Protein AF-A0A8J5D4U5-F1 (afdb_monomer)

Organism: Chionoecetes opilio (NCBI:txid41210)

InterPro domains:
  IPR001194 cDENN domain [PF02141] (46-185)
  IPR001194 cDENN domain [SM00799] (21-189)
  IPR037516 Tripartite DENN domain [PS50211] (1-190)
  IPR039980 MAP kinase-activating death domain protein [PTHR13008] (1-190)
  IPR043153 DENN domain, C-terminal lobe [G3DSA:3.40.50.11500] (96-190)

Nearest PDB structures (foldseek):
  6ekk-assembly1_A  TM=7.382E-01  e=1.360E-06  Homo sapiens
  6ekk-assembly2_B  TM=7.446E-01  e=1.656E-06  Homo sapiens
  3tw8-assembly2_C  TM=7.123E-01  e=2.139E-05  Homo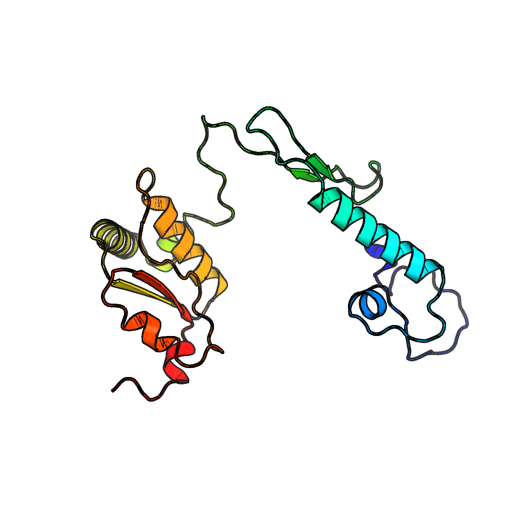 sapiens
  1vec-assembly1_A  TM=5.580E-01  e=6.755E+00  Homo sapiens
  4ct4-assembly2_D  TM=3.412E-01  e=5.548E+00  Homo sapiens

Mean predicted aligned error: 11.17 Å

Sequence (190 aa):
MIDACNDNASPRRVGASRQTNRDTVWSVMTGRPHEGVPSIVMHDVREIETWILRLLSAPVCVPGKTRVELELLSRELHAPITFALPDHTRFSFIDFPLHLPLELLGVDSCIKVLVLIILEQKIVLQSRDNNALSMSVLAFVTMIYPLEYMFPIIPLLPTCMSCSEQLLLAPTPYIIGVPASFLRYKNQFQ

Solvent-accessible surface area (backbone atoms only — not comparable to full-atom values): 11868 Å² total; per-residue (Å²): 102,76,54,74,76,34,92,81,65,63,80,85,70,87,84,76,78,94,71,94,73,76,87,41,55,63,41,50,76,72,71,54,76,61,96,80,69,54,70,68,46,57,48,54,44,51,51,53,51,51,49,52,52,51,61,73,66,50,78,83,52,42,56,73,75,41,66,48,76,44,70,87,56,60,76,90,82,39,82,61,51,74,48,64,39,76,41,93,92,50,82,79,88,68,100,54,60,69,61,48,42,41,72,76,56,32,66,71,52,39,52,50,51,53,51,39,57,77,66,56,40,76,43,78,47,72,31,86,49,60,64,64,33,26,36,28,48,53,29,58,58,56,67,49,59,94,53,78,82,90,56,58,71,36,38,63,53,66,77,88,49,81,70,54,67,56,67,76,65,48,91,63,44,31,41,37,18,38,44,60,64,51,68,76,78,48,94,74,85,123

Structure (mmCIF, N/CA/C/O backbone):
data_AF-A0A8J5D4U5-F1
#
_entry.id   AF-A0A8J5D4U5-F1
#
loop_
_atom_site.group_PDB
_atom_site.id
_atom_site.type_symbol
_atom_site.label_atom_id
_atom_site.label_alt_id
_atom_site.label_comp_id
_atom_site.label_asym_id
_atom_site.label_entity_id
_atom_site.label_seq_id
_atom_site.pdbx_PDB_ins_code
_atom_site.Cartn_x
_atom_site.Cartn_y
_atom_site.Cartn_z
_atom_site.occupancy
_atom_site.B_iso_or_equiv
_atom_site.auth_seq_id
_atom_site.auth_comp_id
_atom_site.auth_asym_id
_atom_site.auth_atom_id
_atom_site.pdbx_PDB_model_num
ATOM 1 N N . MET A 1 1 ? 14.317 -11.041 -25.405 1.00 41.16 1 MET A N 1
ATOM 2 C CA . MET A 1 1 ? 15.015 -10.123 -24.479 1.00 41.16 1 MET A CA 1
ATOM 3 C C . MET A 1 1 ? 15.179 -10.749 -23.093 1.00 41.16 1 MET A C 1
ATOM 5 O O . MET A 1 1 ? 16.310 -10.975 -22.702 1.00 41.16 1 MET A O 1
ATOM 9 N N . ILE A 1 2 ? 14.103 -11.162 -22.404 1.00 39.84 2 ILE A N 1
ATOM 10 C CA . ILE A 1 2 ? 14.201 -11.867 -21.100 1.00 39.84 2 ILE A CA 1
ATOM 11 C C . ILE A 1 2 ? 14.969 -13.199 -21.217 1.00 39.84 2 ILE A C 1
ATOM 13 O O . ILE A 1 2 ? 15.822 -13.488 -20.384 1.00 39.84 2 ILE A O 1
ATOM 17 N N . ASP A 1 3 ? 14.763 -13.951 -22.303 1.00 41.03 3 ASP A N 1
ATOM 18 C CA . ASP A 1 3 ? 15.522 -15.183 -22.561 1.00 41.03 3 ASP A CA 1
ATOM 19 C C . ASP A 1 3 ? 16.982 -14.948 -22.971 1.00 41.03 3 ASP A C 1
ATOM 21 O O . ASP A 1 3 ? 17.808 -15.825 -22.767 1.00 41.03 3 ASP A O 1
ATOM 25 N N . ALA A 1 4 ? 17.342 -13.769 -23.490 1.00 43.50 4 ALA A N 1
ATOM 26 C CA . ALA A 1 4 ? 18.736 -13.455 -23.831 1.00 43.50 4 ALA A CA 1
ATOM 27 C C . ALA A 1 4 ? 19.578 -13.154 -22.576 1.00 43.50 4 ALA A C 1
ATOM 29 O O . ALA A 1 4 ? 20.770 -13.448 -22.541 1.00 43.50 4 ALA A O 1
ATOM 30 N N . CYS A 1 5 ? 18.932 -12.646 -21.521 1.00 43.91 5 CYS A N 1
ATOM 31 C CA . CYS A 1 5 ? 19.514 -12.464 -20.190 1.00 43.91 5 CYS A CA 1
ATOM 32 C C . CYS A 1 5 ? 19.450 -13.739 -19.328 1.00 43.91 5 CYS A C 1
ATOM 34 O O . CYS A 1 5 ? 19.963 -13.752 -18.209 1.00 43.91 5 CYS A O 1
ATOM 36 N N . ASN A 1 6 ? 18.802 -14.796 -19.826 1.00 46.41 6 ASN A N 1
ATOM 37 C CA . ASN A 1 6 ? 18.742 -16.099 -19.188 1.00 46.41 6 ASN A CA 1
ATOM 38 C C . ASN A 1 6 ? 19.842 -16.979 -19.790 1.00 46.41 6 ASN A C 1
ATOM 40 O O . ASN A 1 6 ? 19.804 -17.358 -20.960 1.00 46.41 6 ASN A O 1
ATOM 44 N N . ASP A 1 7 ? 20.821 -17.340 -18.970 1.00 49.28 7 ASP A N 1
ATOM 45 C CA . ASP A 1 7 ? 22.011 -18.111 -19.343 1.00 49.28 7 ASP A CA 1
ATOM 46 C C . ASP A 1 7 ? 21.735 -19.440 -20.086 1.00 49.28 7 ASP A C 1
ATOM 48 O O . ASP A 1 7 ? 22.658 -20.022 -20.665 1.00 49.28 7 ASP A O 1
ATOM 52 N N . ASN A 1 8 ? 20.480 -19.900 -20.093 1.00 42.44 8 ASN A N 1
ATOM 53 C CA . ASN A 1 8 ? 20.010 -21.151 -20.680 1.00 42.44 8 ASN A CA 1
ATOM 54 C C . ASN A 1 8 ? 19.513 -21.061 -22.137 1.00 42.44 8 ASN A C 1
ATOM 56 O O . ASN A 1 8 ? 19.249 -22.111 -22.720 1.00 42.44 8 ASN A O 1
ATOM 60 N N . ALA A 1 9 ? 19.406 -19.876 -22.752 1.00 41.56 9 ALA A N 1
ATOM 61 C CA . ALA A 1 9 ? 18.900 -19.742 -24.129 1.00 41.56 9 ALA A CA 1
ATOM 62 C C . ALA A 1 9 ? 19.990 -19.667 -25.218 1.00 41.56 9 ALA A C 1
ATOM 64 O O . ALA A 1 9 ? 19.701 -19.340 -26.370 1.00 41.56 9 ALA A O 1
ATOM 65 N N . SER A 1 10 ? 21.252 -19.975 -24.898 1.00 39.41 10 SER A N 1
ATOM 66 C CA . SER A 1 10 ? 22.269 -20.135 -25.944 1.00 39.41 10 SER A CA 1
ATOM 67 C C . SER A 1 10 ? 22.084 -21.492 -26.647 1.00 39.41 10 SER A C 1
ATOM 69 O O . SER A 1 10 ? 21.999 -22.522 -25.970 1.00 39.41 10 SER A O 1
ATOM 71 N N . PRO A 1 11 ? 22.019 -21.557 -27.994 1.00 39.59 11 PRO A N 1
ATOM 72 C CA . PRO A 1 11 ? 22.045 -22.839 -28.682 1.00 39.59 11 PRO A CA 1
ATOM 73 C C . PRO A 1 11 ? 23.379 -23.499 -28.337 1.00 39.59 11 PRO A C 1
ATOM 75 O O . PRO A 1 11 ? 24.433 -22.927 -28.616 1.00 39.59 11 PRO A O 1
ATOM 78 N N . ARG A 1 12 ? 23.327 -24.670 -27.684 1.00 41.28 12 ARG A N 1
ATOM 79 C CA . ARG A 1 12 ? 24.489 -25.484 -27.299 1.00 41.28 12 ARG A CA 1
ATOM 80 C C . ARG A 1 12 ? 25.456 -25.613 -28.481 1.00 41.28 12 ARG A C 1
ATOM 82 O O . ARG A 1 12 ? 25.321 -26.516 -29.304 1.00 41.28 12 ARG A O 1
ATOM 89 N N . ARG A 1 13 ? 26.455 -24.732 -28.557 1.00 42.16 13 ARG A N 1
ATOM 90 C CA . ARG A 1 13 ? 27.635 -24.946 -29.389 1.00 42.16 13 ARG A CA 1
ATOM 91 C C . ARG A 1 13 ? 28.529 -25.899 -28.617 1.00 42.16 13 ARG A C 1
ATOM 93 O O . ARG A 1 13 ? 29.046 -25.579 -27.551 1.00 42.16 13 ARG A O 1
ATOM 100 N N . VAL A 1 14 ? 28.612 -27.113 -29.139 1.00 39.91 14 VAL A N 1
ATOM 101 C CA . VAL A 1 14 ? 29.506 -28.161 -28.663 1.00 39.91 14 VAL A CA 1
ATOM 102 C C . VAL A 1 14 ? 30.937 -27.625 -28.750 1.00 39.91 14 VAL A C 1
ATOM 104 O O . VAL A 1 14 ? 31.405 -27.304 -29.837 1.00 39.91 14 VAL A O 1
ATOM 107 N N . GLY A 1 15 ? 31.605 -27.518 -27.600 1.00 43.97 15 GLY A N 1
ATOM 108 C CA . GLY A 1 15 ? 33.031 -27.203 -27.507 1.00 43.97 15 GLY A CA 1
ATOM 109 C C . GLY A 1 15 ? 33.352 -25.766 -27.098 1.00 43.97 15 GLY A C 1
ATOM 110 O O . GLY A 1 15 ? 33.797 -24.980 -27.924 1.00 43.97 15 GLY A O 1
ATOM 111 N N . ALA A 1 16 ? 33.214 -25.434 -25.813 1.00 34.97 16 ALA A N 1
ATOM 112 C CA . ALA A 1 16 ? 34.021 -24.384 -25.192 1.00 34.97 16 ALA A CA 1
ATOM 113 C C . ALA A 1 16 ? 34.082 -24.567 -23.668 1.00 34.97 16 ALA A C 1
ATOM 115 O O . ALA A 1 16 ? 33.095 -24.896 -23.014 1.00 34.97 16 ALA A O 1
ATOM 116 N N . SER A 1 17 ? 35.293 -24.386 -23.154 1.00 37.50 17 SER A N 1
ATOM 117 C CA . SER A 1 17 ? 35.730 -24.443 -21.761 1.00 37.50 17 SER A CA 1
ATOM 118 C C . SER A 1 17 ? 34.810 -23.706 -20.772 1.00 37.50 17 SER A C 1
ATOM 120 O O . SER A 1 17 ? 34.240 -22.664 -21.085 1.00 37.50 17 SER A O 1
ATOM 122 N N . ARG A 1 18 ? 34.716 -24.230 -19.542 1.00 46.03 18 ARG A N 1
ATOM 123 C CA . ARG A 1 18 ? 34.100 -23.572 -18.377 1.00 46.03 18 ARG A CA 1
ATOM 124 C C . ARG A 1 18 ? 34.849 -22.265 -18.058 1.00 46.03 18 ARG A C 1
ATOM 126 O O . ARG A 1 18 ? 35.802 -22.284 -17.286 1.00 46.03 18 ARG A O 1
ATOM 133 N N . GLN A 1 19 ? 34.422 -21.137 -18.626 1.00 45.19 19 GLN A N 1
ATOM 134 C CA . GLN A 1 19 ? 34.917 -19.808 -18.251 1.00 45.19 19 GLN A CA 1
ATOM 135 C C . GLN A 1 19 ? 34.079 -19.257 -17.084 1.00 45.19 19 GLN A C 1
ATOM 137 O O . GLN A 1 19 ? 32.893 -18.969 -17.222 1.00 45.19 19 GLN A O 1
ATOM 142 N N . THR A 1 20 ? 34.699 -19.136 -15.913 1.00 47.19 20 THR A N 1
ATOM 143 C CA . THR A 1 20 ? 34.108 -18.734 -14.624 1.00 47.19 20 THR A CA 1
ATOM 144 C C . THR A 1 20 ? 34.048 -17.216 -14.406 1.00 47.19 20 THR A C 1
ATOM 146 O O . THR A 1 20 ? 34.246 -16.750 -13.289 1.00 47.19 20 THR A O 1
ATOM 149 N N . ASN A 1 21 ? 33.784 -16.424 -15.446 1.00 53.81 21 ASN A N 1
ATOM 150 C CA . ASN A 1 21 ? 33.563 -14.982 -15.296 1.00 53.81 21 ASN A CA 1
ATOM 151 C C . ASN A 1 21 ? 32.620 -14.506 -16.408 1.00 53.81 21 ASN A C 1
ATOM 153 O O . ASN A 1 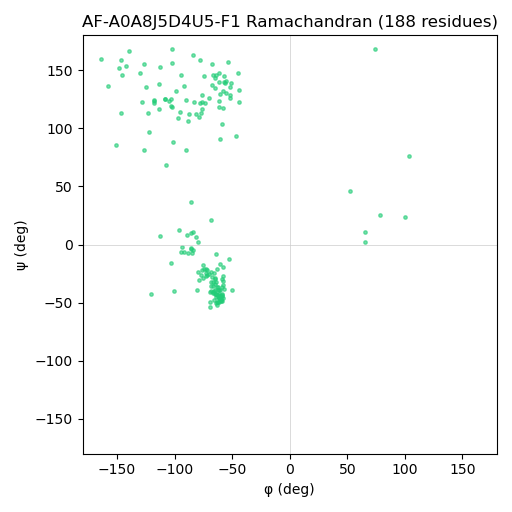21 ? 33.063 -14.174 -17.504 1.00 53.81 21 ASN A O 1
ATOM 157 N N . ARG A 1 22 ? 31.304 -14.613 -16.188 1.00 59.66 22 ARG A N 1
ATOM 158 C CA . ARG A 1 22 ? 30.313 -14.160 -17.171 1.00 59.66 22 ARG A CA 1
ATOM 159 C C . ARG A 1 22 ? 30.019 -12.692 -16.907 1.00 59.66 22 ARG A C 1
ATOM 161 O O . ARG A 1 22 ? 29.318 -12.372 -15.950 1.00 59.66 22 ARG A O 1
ATOM 168 N N . ASP A 1 23 ? 30.535 -11.828 -17.770 1.00 66.31 23 ASP A N 1
ATOM 169 C CA . ASP A 1 23 ? 30.038 -10.463 -17.910 1.00 66.31 23 ASP A CA 1
ATOM 170 C C . ASP A 1 23 ? 28.553 -10.546 -18.281 1.00 66.31 23 ASP A C 1
ATOM 172 O O . ASP A 1 23 ? 28.190 -10.915 -19.398 1.00 66.31 23 ASP A O 1
ATOM 176 N N . THR A 1 24 ? 27.683 -10.288 -17.308 1.00 79.69 24 THR A N 1
ATOM 177 C CA . THR A 1 24 ? 26.230 -10.304 -17.493 1.00 79.69 24 THR A CA 1
ATOM 178 C C . THR A 1 24 ? 25.726 -8.874 -17.595 1.00 79.69 24 THR A C 1
ATOM 180 O O . THR A 1 24 ? 26.329 -7.943 -17.061 1.00 79.69 24 THR A O 1
ATOM 183 N N . VAL A 1 25 ? 24.568 -8.686 -18.224 1.00 82.94 25 VAL A N 1
ATOM 184 C CA . VAL A 1 25 ? 23.865 -7.391 -18.230 1.00 82.94 25 VAL A CA 1
ATOM 185 C C . VAL A 1 25 ? 23.731 -6.842 -16.800 1.00 82.94 25 VAL A C 1
ATOM 187 O O . VAL A 1 25 ? 23.989 -5.665 -16.547 1.00 82.94 25 VAL A O 1
ATOM 190 N N . TRP A 1 26 ? 23.454 -7.718 -15.827 1.00 82.44 26 TRP A N 1
ATOM 191 C CA . TRP A 1 26 ? 23.345 -7.344 -14.418 1.00 82.44 26 TRP A CA 1
ATOM 192 C C . TRP A 1 26 ? 24.656 -6.919 -13.764 1.00 82.44 26 TRP A C 1
ATOM 194 O O . TRP A 1 26 ? 24.627 -6.006 -12.938 1.00 82.44 26 TRP A O 1
ATOM 204 N N . SER A 1 27 ? 25.803 -7.514 -14.107 1.00 82.69 27 SER A N 1
ATOM 205 C CA . SER A 1 27 ? 27.087 -7.072 -13.541 1.00 82.69 27 SER A CA 1
ATOM 206 C C . SER A 1 27 ? 27.450 -5.663 -14.008 1.00 82.69 27 SER A C 1
ATOM 208 O O . SER A 1 27 ? 27.945 -4.863 -13.215 1.00 82.69 27 SER A O 1
ATOM 210 N N . VAL A 1 28 ? 27.121 -5.327 -15.259 1.00 84.75 28 VAL A N 1
ATOM 211 C CA . VAL A 1 28 ? 27.334 -3.981 -15.807 1.00 84.75 28 VAL A CA 1
ATOM 212 C C . VAL A 1 28 ? 26.387 -2.971 -15.149 1.00 84.75 28 VAL A C 1
ATOM 214 O O . VAL A 1 28 ? 26.851 -1.959 -14.628 1.00 84.75 28 VAL A O 1
ATOM 217 N N . MET A 1 29 ? 25.084 -3.269 -15.072 1.00 81.75 29 MET A N 1
ATOM 218 C CA . MET A 1 29 ? 24.091 -2.369 -14.460 1.00 81.75 29 MET A CA 1
ATOM 219 C C . MET A 1 29 ? 24.299 -2.142 -12.954 1.00 81.75 29 MET A C 1
ATOM 221 O O . MET A 1 29 ? 23.951 -1.085 -12.438 1.00 81.75 29 MET A O 1
ATOM 225 N N . THR A 1 30 ? 24.873 -3.110 -12.232 1.00 84.12 30 THR A N 1
ATOM 226 C CA . THR A 1 30 ? 25.158 -2.989 -10.786 1.00 84.12 30 THR A CA 1
ATOM 227 C C . THR A 1 30 ? 26.503 -2.320 -10.478 1.00 84.12 30 THR A C 1
ATOM 229 O O . THR A 1 30 ? 26.932 -2.302 -9.324 1.00 84.12 30 THR A O 1
ATOM 232 N N . GLY A 1 31 ? 27.173 -1.746 -11.484 1.00 76.81 31 GLY A N 1
ATOM 233 C CA . GLY A 1 31 ? 28.397 -0.968 -11.292 1.00 76.81 31 GLY A CA 1
ATOM 234 C C . GLY A 1 31 ? 29.653 -1.815 -11.082 1.00 76.81 31 GLY A C 1
ATOM 235 O O . GLY A 1 31 ? 30.616 -1.336 -10.487 1.00 76.81 31 GLY A O 1
ATOM 236 N N . ARG A 1 32 ? 29.677 -3.057 -11.584 1.00 67.62 32 ARG A N 1
ATOM 237 C CA . ARG A 1 32 ? 30.888 -3.890 -11.667 1.00 67.62 32 ARG A CA 1
ATOM 238 C C . ARG A 1 32 ? 31.361 -3.997 -13.124 1.00 67.62 32 ARG A C 1
ATOM 240 O O . ARG A 1 32 ? 31.243 -5.070 -13.717 1.00 67.62 32 ARG A O 1
ATOM 247 N N . PRO A 1 33 ? 31.858 -2.908 -13.738 1.00 62.41 33 PRO A N 1
ATOM 248 C CA . PRO A 1 33 ? 32.408 -2.989 -15.081 1.00 62.41 33 PRO A CA 1
ATOM 249 C C . PRO A 1 33 ? 33.728 -3.770 -15.040 1.00 62.41 33 PRO A C 1
ATOM 251 O O . PRO A 1 33 ? 34.633 -3.430 -14.280 1.00 62.41 33 PRO A O 1
ATOM 254 N N . HIS A 1 34 ? 33.838 -4.818 -15.854 1.00 65.94 34 HIS A N 1
ATOM 255 C CA . HIS A 1 34 ? 35.109 -5.485 -16.127 1.00 65.94 34 HIS A CA 1
ATOM 256 C C . HIS A 1 34 ? 35.718 -4.896 -17.408 1.00 65.94 34 HIS A C 1
ATOM 258 O O . HIS A 1 34 ? 34.990 -4.523 -18.330 1.00 65.94 34 HIS A O 1
ATOM 264 N N . GLU A 1 35 ? 37.046 -4.800 -17.500 1.00 67.50 35 GLU A N 1
ATOM 265 C CA . GLU A 1 35 ? 37.692 -4.458 -18.771 1.00 67.50 35 GLU A CA 1
ATOM 266 C C . GLU A 1 35 ? 37.367 -5.543 -19.810 1.00 67.50 35 GLU A C 1
ATOM 268 O O . GLU A 1 35 ? 37.618 -6.726 -19.570 1.00 67.50 35 GLU A O 1
ATOM 273 N N . GLY A 1 36 ? 36.785 -5.144 -20.947 1.00 73.06 36 GLY A N 1
ATOM 274 C CA . GLY A 1 36 ? 36.463 -6.051 -22.054 1.00 73.06 36 GLY A CA 1
ATOM 275 C C . GLY A 1 36 ? 35.005 -6.518 -22.169 1.00 73.06 36 GLY A C 1
ATOM 276 O O . GLY A 1 36 ? 34.781 -7.556 -22.787 1.00 73.06 36 GLY A O 1
ATOM 277 N N . VAL A 1 37 ? 34.021 -5.775 -21.635 1.00 79.19 37 VAL A N 1
ATOM 278 C CA . VAL A 1 37 ? 32.591 -6.130 -21.773 1.00 79.19 37 VAL A CA 1
ATOM 279 C C . VAL A 1 37 ? 32.221 -6.379 -23.249 1.00 79.19 37 VAL A C 1
ATOM 281 O O . VAL A 1 37 ? 32.431 -5.496 -24.089 1.00 79.19 37 VAL A O 1
ATOM 284 N N . PRO A 1 38 ? 31.633 -7.543 -23.587 1.00 84.88 38 PRO A N 1
ATOM 285 C CA . PRO A 1 38 ? 31.196 -7.845 -24.946 1.00 84.88 38 PRO A CA 1
ATOM 286 C C . PRO A 1 38 ? 30.228 -6.789 -25.500 1.00 84.88 38 PRO A C 1
ATOM 288 O O . PRO A 1 38 ? 29.322 -6.330 -24.803 1.00 84.88 38 PRO A O 1
ATOM 291 N N . SER A 1 39 ? 30.358 -6.449 -26.787 1.00 84.69 39 SER A N 1
ATOM 292 C CA . SER A 1 39 ? 29.515 -5.433 -27.445 1.00 84.69 39 SER A CA 1
ATOM 293 C C . SER A 1 39 ? 28.015 -5.740 -27.375 1.00 84.69 39 SER A C 1
ATOM 295 O O . SER A 1 39 ? 27.212 -4.817 -27.279 1.00 84.69 39 SER A O 1
ATOM 297 N N . ILE A 1 40 ? 27.647 -7.025 -27.371 1.00 86.31 40 ILE A N 1
ATOM 298 C CA . ILE A 1 40 ? 26.266 -7.492 -27.206 1.00 86.31 40 ILE A CA 1
ATOM 299 C C . ILE A 1 40 ? 25.696 -7.141 -25.825 1.00 86.31 40 ILE A C 1
ATOM 301 O O . ILE A 1 40 ? 24.592 -6.622 -25.735 1.00 86.31 40 ILE A O 1
ATOM 305 N N . VAL A 1 41 ? 26.477 -7.315 -24.755 1.00 86.44 41 VAL A N 1
ATOM 306 C CA . VAL A 1 41 ? 26.044 -6.980 -23.389 1.00 86.44 41 VAL A CA 1
ATOM 307 C C . VAL A 1 41 ? 25.867 -5.468 -23.253 1.00 86.44 41 VAL A C 1
ATOM 309 O O . VAL A 1 41 ? 24.886 -5.008 -22.681 1.00 86.44 41 VAL A O 1
ATOM 312 N N . MET A 1 42 ? 26.773 -4.677 -23.839 1.00 85.69 42 MET A N 1
ATOM 313 C CA . MET A 1 42 ? 26.649 -3.214 -23.858 1.00 85.69 42 MET A CA 1
ATOM 314 C C . MET A 1 42 ? 25.443 -2.721 -24.665 1.00 85.69 42 MET A C 1
ATOM 316 O O . MET A 1 42 ? 24.860 -1.694 -24.320 1.00 85.69 42 MET A O 1
ATOM 320 N N . HIS A 1 43 ? 25.079 -3.421 -25.740 1.00 88.06 43 HIS A N 1
ATOM 321 C CA . HIS A 1 43 ? 23.876 -3.124 -26.511 1.00 88.06 43 HIS A CA 1
ATOM 322 C C . HIS A 1 43 ? 22.618 -3.341 -25.662 1.00 88.06 43 HIS A C 1
ATOM 324 O O . HIS A 1 43 ? 21.816 -2.420 -25.529 1.00 88.06 43 HIS A O 1
ATOM 330 N N . ASP A 1 44 ? 22.502 -4.501 -25.015 1.00 87.25 44 ASP A N 1
ATOM 331 C CA . ASP A 1 44 ? 21.344 -4.844 -24.183 1.00 87.25 44 ASP A CA 1
ATOM 332 C C . ASP A 1 44 ? 21.194 -3.892 -22.984 1.00 87.25 44 ASP A C 1
ATOM 334 O O . ASP A 1 44 ? 20.089 -3.454 -22.666 1.00 87.25 44 ASP A O 1
ATOM 338 N N . VAL A 1 45 ? 22.307 -3.492 -22.353 1.00 89.00 45 VAL A N 1
ATOM 339 C CA . VAL A 1 45 ? 22.300 -2.471 -21.289 1.00 89.00 45 VAL A CA 1
ATOM 340 C C . VAL A 1 45 ? 21.749 -1.140 -21.808 1.00 89.00 45 VAL A C 1
ATOM 342 O O . VAL A 1 45 ? 20.862 -0.566 -21.178 1.00 89.00 45 VAL A O 1
ATOM 345 N N . ARG A 1 46 ? 22.208 -0.662 -22.974 1.00 89.25 46 ARG A N 1
ATOM 346 C CA . ARG A 1 46 ? 21.698 0.587 -23.571 1.00 89.25 46 ARG A CA 1
ATOM 347 C C . ARG A 1 46 ? 20.225 0.499 -23.936 1.00 89.25 46 ARG A C 1
ATOM 349 O O . ARG A 1 46 ? 19.514 1.496 -23.803 1.00 89.25 46 ARG A O 1
ATOM 356 N N . GLU A 1 47 ? 19.758 -0.655 -24.407 1.00 88.06 47 GLU A N 1
ATOM 357 C CA . GLU A 1 47 ? 18.335 -0.860 -24.665 1.00 88.06 47 GLU A CA 1
ATOM 358 C C . GLU A 1 47 ? 17.528 -0.724 -23.373 1.00 88.06 47 GLU A C 1
ATOM 360 O O . GLU A 1 47 ? 16.575 0.054 -23.344 1.00 88.06 47 GLU A O 1
ATOM 365 N N . ILE A 1 48 ? 17.933 -1.399 -22.292 1.00 89.12 48 ILE A N 1
ATOM 366 C CA . ILE A 1 48 ? 17.260 -1.318 -20.986 1.00 89.12 48 ILE A CA 1
ATOM 367 C C . ILE A 1 48 ? 17.270 0.117 -20.445 1.00 89.12 48 ILE A C 1
ATOM 369 O O . ILE A 1 48 ? 16.232 0.614 -20.011 1.00 89.12 48 ILE A O 1
ATOM 373 N N . GLU A 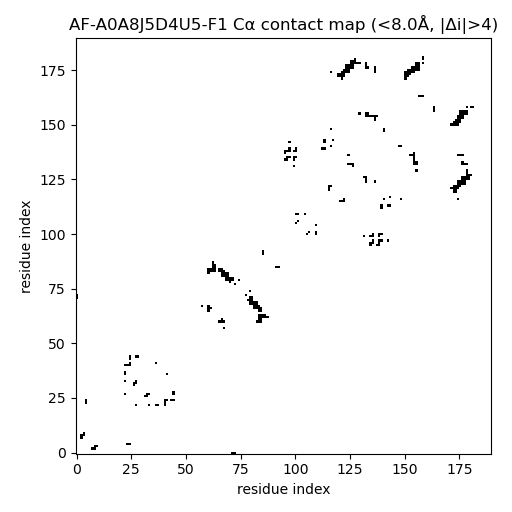1 49 ? 18.406 0.812 -20.503 1.00 89.50 49 GLU A N 1
ATOM 374 C CA . GLU A 1 49 ? 18.503 2.217 -20.091 1.00 89.50 49 GLU A CA 1
ATOM 375 C C . GLU A 1 49 ? 17.565 3.106 -20.909 1.00 89.50 49 GLU A C 1
ATOM 377 O O . GLU A 1 49 ? 16.823 3.913 -20.350 1.00 89.50 49 GLU A O 1
ATOM 382 N N . THR A 1 50 ? 17.540 2.924 -22.230 1.00 90.31 50 THR A N 1
ATOM 383 C CA . THR A 1 50 ? 16.640 3.666 -23.120 1.00 90.31 50 THR A CA 1
ATOM 384 C C . THR A 1 50 ? 15.177 3.382 -22.782 1.00 90.31 50 THR A C 1
ATOM 386 O O . THR A 1 50 ? 14.361 4.304 -22.783 1.00 90.31 50 THR A O 1
ATOM 389 N N . TRP A 1 51 ? 14.833 2.135 -22.455 1.00 88.50 51 TRP A N 1
ATOM 390 C CA . TRP A 1 51 ? 13.497 1.744 -22.002 1.00 88.50 51 TRP A CA 1
ATOM 391 C C . TRP A 1 51 ? 13.103 2.433 -20.700 1.00 88.50 51 TRP A C 1
ATOM 393 O O . TRP A 1 51 ? 12.026 3.026 -20.631 1.00 88.50 51 TRP A O 1
ATOM 403 N N . ILE A 1 52 ? 13.978 2.401 -19.693 1.00 90.31 52 ILE A N 1
ATOM 404 C CA . ILE A 1 52 ? 13.756 3.065 -18.406 1.00 90.31 52 ILE A CA 1
ATOM 405 C C . ILE A 1 52 ? 13.572 4.568 -18.625 1.00 90.31 52 ILE A C 1
ATOM 407 O O . ILE A 1 52 ? 12.592 5.139 -18.157 1.00 90.31 52 ILE A O 1
ATOM 411 N N . LEU A 1 53 ? 14.458 5.208 -19.392 1.00 91.12 53 LEU A N 1
ATOM 412 C CA . LEU A 1 53 ? 14.377 6.640 -19.684 1.00 91.12 53 LEU A CA 1
ATOM 413 C C . LEU A 1 53 ? 13.088 7.009 -20.420 1.00 91.12 53 LEU A C 1
ATOM 415 O O . LEU A 1 53 ? 12.455 8.002 -20.068 1.00 91.12 53 LEU A O 1
ATOM 419 N N . ARG A 1 54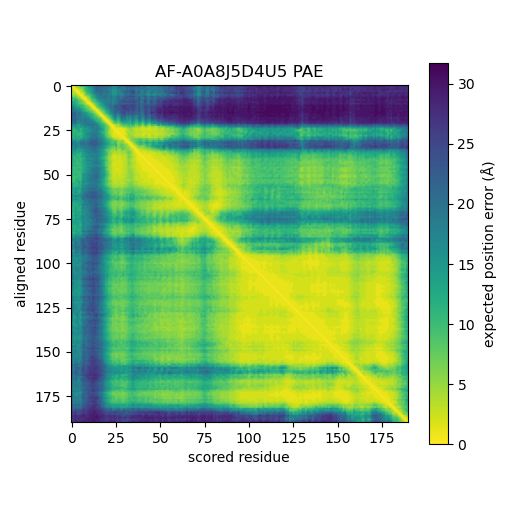 ? 12.666 6.217 -21.412 1.00 90.56 54 ARG A N 1
ATOM 420 C CA . ARG A 1 54 ? 11.399 6.435 -22.128 1.00 90.56 54 ARG A CA 1
ATOM 421 C C . ARG A 1 54 ? 10.194 6.285 -21.213 1.00 90.56 54 ARG A C 1
ATOM 423 O O . ARG A 1 54 ? 9.294 7.112 -21.292 1.00 90.56 54 ARG A O 1
ATOM 430 N N . LEU A 1 55 ? 10.188 5.276 -20.344 1.00 89.50 55 LEU A N 1
ATOM 431 C CA . LEU A 1 55 ? 9.111 5.073 -19.379 1.00 89.50 55 LEU A CA 1
ATOM 432 C C . LEU A 1 55 ? 9.040 6.228 -18.373 1.00 89.50 55 LEU A C 1
ATOM 434 O O . LEU A 1 55 ? 7.961 6.756 -18.132 1.00 89.50 55 LEU A O 1
ATOM 438 N N . LEU A 1 56 ? 10.184 6.665 -17.840 1.00 91.25 56 LEU A N 1
ATOM 439 C CA . LEU A 1 56 ? 10.264 7.800 -16.914 1.00 91.25 56 LEU A CA 1
ATOM 440 C C . LEU A 1 56 ? 9.919 9.140 -17.580 1.00 91.25 56 LEU A C 1
ATOM 442 O O . LEU A 1 56 ? 9.448 10.052 -16.908 1.00 91.25 56 LEU A O 1
ATOM 446 N N . SER A 1 57 ? 10.148 9.262 -18.889 1.00 93.12 57 SER A N 1
ATOM 447 C CA . SER A 1 57 ? 9.814 10.459 -19.673 1.00 93.12 57 SER A CA 1
ATOM 448 C C . SER A 1 57 ? 8.392 10.431 -20.239 1.00 93.12 57 SER A C 1
ATOM 450 O O . SER A 1 57 ? 7.955 11.419 -20.833 1.00 93.12 57 SER A O 1
ATOM 452 N N . ALA A 1 58 ? 7.671 9.313 -20.114 1.00 90.94 58 ALA A N 1
ATOM 453 C CA . ALA A 1 58 ? 6.309 9.208 -20.612 1.00 90.94 58 ALA A CA 1
ATOM 454 C C . ALA A 1 58 ? 5.382 10.128 -19.795 1.00 90.94 58 ALA A C 1
ATOM 456 O O . ALA A 1 58 ? 5.483 10.174 -18.566 1.00 90.94 58 ALA A O 1
ATOM 457 N N . PRO A 1 59 ? 4.464 10.867 -20.442 1.00 89.56 59 P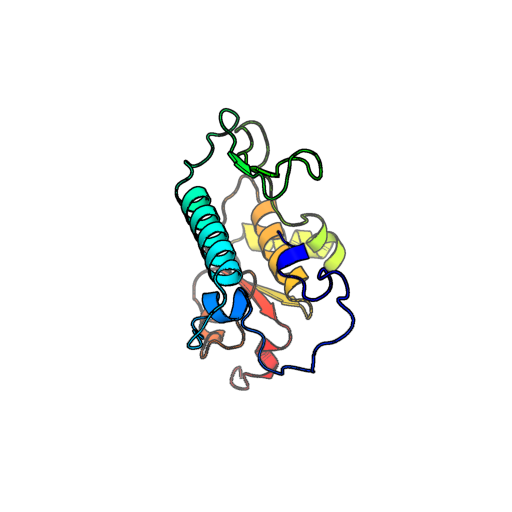RO A N 1
ATOM 458 C CA . PRO A 1 59 ? 3.521 11.706 -19.718 1.00 89.56 59 PRO A CA 1
ATOM 459 C C . PRO A 1 59 ? 2.598 10.844 -18.846 1.00 89.56 59 PRO A C 1
ATOM 461 O O . PRO A 1 59 ? 2.197 9.746 -19.239 1.00 89.56 59 PRO A O 1
ATOM 464 N N . VAL A 1 60 ? 2.213 11.368 -17.679 1.00 88.44 60 VAL A N 1
ATOM 465 C CA . VAL A 1 60 ? 1.215 10.723 -16.815 1.00 88.44 60 VAL A CA 1
ATOM 466 C C . VAL A 1 60 ? -0.091 10.554 -17.597 1.00 88.44 60 VAL A C 1
ATOM 468 O O . VAL A 1 60 ? -0.560 11.485 -18.257 1.00 88.44 60 VAL A O 1
ATOM 471 N N . CYS A 1 61 ? -0.673 9.354 -17.542 1.00 89.12 61 CYS A N 1
ATOM 472 C CA . CYS A 1 61 ? -1.929 9.066 -18.229 1.00 89.12 61 CYS A CA 1
ATOM 473 C C . CYS A 1 61 ? -3.051 9.959 -17.687 1.00 89.12 61 CYS A C 1
ATOM 475 O O . CYS A 1 61 ? -3.158 10.177 -16.486 1.00 89.12 61 CYS A O 1
ATOM 477 N N . VAL A 1 62 ? -3.915 10.455 -18.564 1.00 89.44 62 VAL A N 1
ATOM 478 C CA . VAL A 1 62 ? -5.101 11.221 -18.192 1.00 89.44 62 VAL A CA 1
ATOM 479 C C . VAL A 1 62 ? -6.251 10.228 -18.003 1.00 89.44 62 VAL A C 1
ATOM 481 O O . VAL A 1 62 ? -6.540 9.491 -18.956 1.00 89.44 62 VAL A O 1
ATOM 484 N N . PRO A 1 63 ? -6.916 10.203 -16.828 1.00 87.56 63 PRO A N 1
ATOM 485 C CA . PRO A 1 63 ? -8.041 9.314 -16.535 1.00 87.56 63 PRO A CA 1
ATOM 486 C C . PRO A 1 63 ? -9.043 9.225 -17.686 1.00 87.56 63 PRO A C 1
ATOM 488 O O . PRO A 1 63 ? -9.533 10.246 -18.173 1.00 87.56 63 PRO A O 1
ATOM 491 N N . GLY A 1 64 ? -9.289 8.006 -18.173 1.00 83.31 64 GLY A N 1
ATOM 492 C CA . GLY A 1 64 ? -10.241 7.734 -19.255 1.00 83.31 64 GLY A CA 1
ATOM 493 C C . GLY A 1 64 ? -9.903 8.309 -20.642 1.00 83.31 64 GLY A C 1
ATOM 494 O O . GLY A 1 64 ? -10.696 8.126 -21.563 1.00 83.31 64 GLY A O 1
ATOM 495 N N . LYS A 1 65 ? -8.761 8.991 -20.827 1.00 87.19 65 LYS A N 1
ATOM 496 C CA . LYS A 1 65 ? -8.420 9.677 -22.092 1.00 87.19 65 LYS A CA 1
ATOM 497 C C . LYS A 1 65 ? -7.137 9.184 -22.743 1.00 87.19 65 LYS A C 1
ATOM 499 O O . LYS A 1 65 ? -7.103 9.047 -23.962 1.00 87.19 65 LYS A O 1
ATOM 504 N N . THR A 1 66 ? -6.081 8.950 -21.967 1.00 91.19 66 THR A N 1
ATOM 505 C CA . THR A 1 66 ? -4.793 8.495 -22.510 1.00 91.19 66 THR A CA 1
ATOM 506 C C . THR A 1 66 ? -4.310 7.231 -21.810 1.00 91.19 66 THR A C 1
ATOM 508 O O . THR A 1 66 ? -4.699 6.933 -20.680 1.00 91.19 66 THR A O 1
ATOM 511 N N . ARG A 1 67 ? -3.479 6.465 -22.519 1.00 90.56 67 ARG A N 1
ATOM 512 C CA . ARG A 1 67 ? -2.840 5.240 -22.038 1.00 90.56 67 ARG A CA 1
ATOM 513 C C . ARG A 1 67 ? -1.418 5.153 -22.580 1.00 90.56 67 ARG A C 1
ATOM 515 O O . ARG A 1 67 ? -1.141 5.697 -23.648 1.00 90.56 67 ARG A O 1
ATOM 522 N N . VAL A 1 68 ? -0.551 4.449 -21.868 1.00 91.44 68 VAL A N 1
ATOM 523 C CA . VAL A 1 68 ? 0.802 4.100 -22.307 1.00 91.44 68 VAL A CA 1
ATOM 524 C C . VAL A 1 68 ? 0.830 2.606 -22.608 1.00 91.44 68 VAL A C 1
ATOM 526 O O . VAL A 1 68 ? 0.465 1.795 -21.762 1.00 91.44 68 VAL A O 1
ATOM 529 N N . GLU A 1 69 ? 1.250 2.238 -23.815 1.00 90.06 69 GLU A N 1
ATOM 530 C CA . GLU A 1 69 ? 1.448 0.845 -24.223 1.00 90.06 69 GLU A CA 1
ATOM 531 C C . GLU A 1 69 ? 2.949 0.533 -24.215 1.00 90.06 69 GLU A C 1
ATOM 533 O O . GLU A 1 69 ? 3.730 1.172 -24.919 1.00 90.06 69 GLU A O 1
ATOM 538 N N . LEU A 1 70 ? 3.357 -0.431 -23.390 1.00 87.31 70 LEU A N 1
ATOM 539 C CA . LEU A 1 70 ? 4.730 -0.916 -23.292 1.00 87.31 70 LEU A CA 1
ATOM 540 C C . LEU A 1 70 ? 4.871 -2.253 -24.025 1.00 87.31 70 LEU A C 1
ATOM 542 O O . LEU A 1 70 ? 4.266 -3.261 -23.654 1.00 87.31 70 LEU A O 1
ATOM 546 N N . GLU A 1 71 ? 5.720 -2.266 -25.047 1.00 84.50 71 GLU A N 1
ATOM 547 C CA . GLU A 1 71 ? 6.041 -3.442 -25.862 1.00 84.50 71 GLU A CA 1
ATOM 548 C C . GLU A 1 71 ? 7.390 -4.048 -25.456 1.00 84.50 71 GLU A C 1
ATOM 550 O O . GLU A 1 71 ? 8.424 -3.707 -26.018 1.00 84.50 71 GLU A O 1
ATOM 555 N N . LEU A 1 72 ? 7.403 -4.961 -24.480 1.00 76.12 72 LEU A N 1
ATOM 556 C CA . LEU A 1 72 ? 8.656 -5.587 -24.020 1.00 76.12 72 LEU A CA 1
ATOM 557 C C . LEU A 1 72 ? 9.242 -6.609 -25.014 1.00 76.12 72 LEU A C 1
ATOM 559 O O . LEU A 1 72 ? 10.442 -6.884 -24.994 1.00 76.12 72 LEU A O 1
ATOM 563 N N . LEU A 1 73 ? 8.397 -7.230 -25.835 1.00 75.88 73 LEU A N 1
ATOM 564 C CA . LEU A 1 73 ? 8.749 -8.274 -26.801 1.00 75.88 73 LEU A CA 1
ATOM 565 C C . LEU A 1 73 ? 7.965 -8.034 -28.100 1.00 75.88 73 LEU A C 1
ATOM 567 O O . LEU A 1 73 ? 7.014 -7.254 -28.106 1.00 75.88 73 LEU A O 1
ATOM 571 N N . SER A 1 74 ? 8.353 -8.704 -29.193 1.00 77.75 74 SER A N 1
ATOM 572 C CA . SER A 1 74 ? 7.624 -8.616 -30.469 1.00 77.75 74 SER A CA 1
ATOM 573 C C . SER A 1 74 ? 6.128 -8.876 -30.263 1.00 77.75 74 SER A C 1
ATOM 575 O O . SER A 1 74 ? 5.755 -9.807 -29.542 1.00 77.75 74 SER A O 1
ATOM 577 N N . ARG A 1 75 ? 5.281 -8.091 -30.942 1.00 73.56 75 ARG A N 1
ATOM 578 C CA . ARG A 1 75 ? 3.809 -8.196 -30.890 1.00 73.56 75 ARG A CA 1
ATOM 579 C C . ARG A 1 75 ? 3.279 -9.574 -31.300 1.00 73.56 75 ARG A C 1
ATOM 581 O O . ARG A 1 75 ? 2.153 -9.920 -30.968 1.00 73.56 75 ARG A O 1
ATOM 588 N N . GLU A 1 76 ? 4.089 -10.356 -32.008 1.00 80.62 76 GLU A N 1
ATOM 589 C CA . GLU A 1 76 ? 3.784 -11.739 -32.390 1.00 80.62 76 GLU A CA 1
ATOM 590 C C . GLU A 1 76 ? 3.854 -12.715 -31.204 1.00 80.62 76 GLU A C 1
ATOM 592 O O . GLU A 1 76 ? 3.216 -13.764 -31.234 1.00 80.62 76 GLU A O 1
ATOM 597 N N . LEU A 1 77 ? 4.622 -12.379 -30.161 1.00 78.50 77 LEU A N 1
ATOM 598 C CA . LEU A 1 77 ? 4.867 -13.237 -28.999 1.00 78.50 77 LEU A CA 1
ATOM 599 C C . LEU A 1 77 ? 4.004 -12.843 -27.797 1.00 78.50 77 LEU A C 1
ATOM 601 O O . LEU A 1 77 ? 3.510 -13.719 -27.091 1.00 78.50 77 LEU A O 1
ATOM 605 N N . HIS A 1 78 ? 3.816 -11.541 -27.556 1.00 80.25 78 HIS A N 1
ATOM 606 C CA . HIS A 1 78 ? 3.044 -11.043 -26.417 1.00 80.25 78 HIS A CA 1
ATOM 607 C C . HIS A 1 78 ? 2.270 -9.765 -26.741 1.00 80.25 78 HIS A C 1
ATOM 609 O O . HIS A 1 78 ? 2.737 -8.895 -27.475 1.00 80.25 78 HIS A O 1
ATOM 615 N N . ALA A 1 79 ? 1.090 -9.637 -26.128 1.00 85.81 79 ALA A N 1
ATOM 616 C CA . ALA A 1 79 ? 0.334 -8.393 -26.132 1.00 85.81 79 ALA A CA 1
ATOM 617 C C . ALA A 1 79 ? 1.077 -7.299 -25.332 1.00 85.81 79 ALA A C 1
ATOM 619 O O . ALA A 1 79 ? 1.723 -7.617 -24.328 1.00 85.81 79 ALA A O 1
ATOM 620 N N . PRO A 1 80 ? 0.978 -6.021 -25.741 1.00 86.44 80 PRO A N 1
ATOM 621 C CA . PRO A 1 80 ? 1.599 -4.918 -25.018 1.00 86.44 80 PRO A CA 1
ATOM 622 C C . PRO A 1 80 ? 0.990 -4.743 -23.623 1.00 86.44 80 PRO A C 1
ATOM 624 O O . PRO A 1 80 ? -0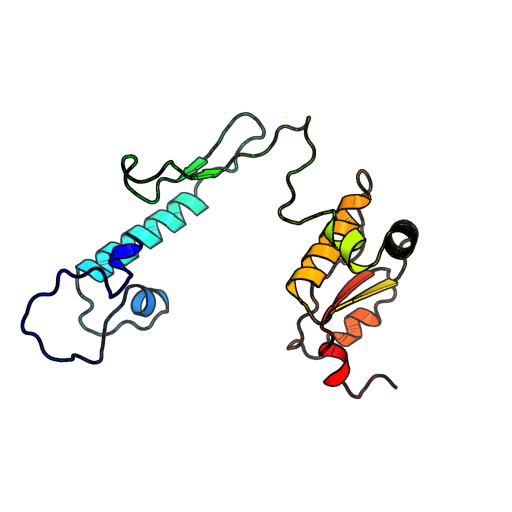.221 -4.879 -23.426 1.00 86.44 80 PRO A O 1
ATOM 627 N N . ILE A 1 81 ? 1.828 -4.381 -22.652 1.00 88.12 81 ILE A N 1
ATOM 628 C CA . ILE A 1 81 ? 1.380 -4.028 -21.302 1.00 88.12 81 ILE A CA 1
ATOM 629 C C . ILE A 1 81 ? 0.790 -2.621 -21.360 1.00 88.12 81 ILE A C 1
ATOM 631 O O . ILE A 1 81 ? 1.462 -1.680 -21.771 1.00 88.12 81 ILE A O 1
ATOM 635 N N . THR A 1 82 ? -0.468 -2.465 -20.956 1.00 88.88 82 THR A N 1
ATOM 636 C CA . THR A 1 82 ? -1.162 -1.172 -21.007 1.00 88.88 82 THR A CA 1
ATOM 637 C C . THR A 1 82 ? -1.238 -0.543 -19.621 1.00 88.88 82 THR A C 1
ATOM 639 O O . THR A 1 82 ? -1.782 -1.142 -18.698 1.00 88.88 82 THR A O 1
ATOM 642 N N . PHE A 1 83 ? -0.757 0.690 -19.501 1.00 88.31 83 PHE A N 1
ATOM 643 C CA . PHE A 1 83 ? -0.898 1.540 -18.323 1.00 88.31 83 PHE A CA 1
ATOM 644 C C . PHE A 1 83 ? -1.944 2.607 -18.623 1.00 88.31 83 PHE A C 1
ATOM 646 O O . PHE A 1 83 ? -1.827 3.346 -19.599 1.00 88.31 83 PHE A O 1
ATOM 653 N N . ALA A 1 84 ? -2.982 2.683 -17.801 1.00 88.56 84 ALA A N 1
ATOM 654 C CA . ALA A 1 84 ? -4.036 3.679 -17.921 1.00 88.56 84 ALA A CA 1
ATOM 655 C C . ALA A 1 84 ? -4.570 4.016 -16.530 1.00 88.56 84 ALA A C 1
ATOM 657 O O . ALA A 1 84 ? -4.547 3.170 -15.636 1.00 88.56 84 ALA A O 1
ATOM 658 N N . LEU A 1 85 ? -5.075 5.238 -16.356 1.00 85.19 85 LEU A N 1
ATOM 659 C CA . LEU A 1 85 ? -5.763 5.617 -15.125 1.00 85.19 85 LEU A CA 1
ATOM 660 C C . LEU A 1 85 ? -7.276 5.369 -15.260 1.00 85.19 85 LEU A C 1
ATOM 662 O O . LEU A 1 85 ? -7.850 5.706 -16.305 1.00 85.19 85 LEU A O 1
ATOM 666 N N . PRO A 1 86 ? -7.930 4.797 -14.229 1.00 80.44 86 PRO A N 1
ATOM 667 C CA . PRO A 1 86 ? -9.381 4.636 -14.209 1.00 80.44 86 PRO A CA 1
ATOM 668 C C . PRO A 1 86 ? -10.089 5.994 -14.263 1.00 80.44 86 PRO A C 1
ATOM 670 O O . PRO A 1 86 ? -9.581 6.979 -13.738 1.00 80.44 86 PRO A O 1
ATOM 673 N N . ASP A 1 87 ? -11.264 6.040 -14.894 1.00 78.94 87 ASP A N 1
ATOM 674 C CA . ASP A 1 87 ? -12.127 7.228 -14.898 1.00 78.94 87 ASP A CA 1
ATOM 675 C C . ASP A 1 87 ? -12.697 7.525 -13.495 1.00 78.94 87 ASP A C 1
ATOM 677 O O . ASP A 1 87 ? -12.866 6.619 -12.677 1.00 78.94 87 ASP A O 1
ATOM 681 N N . HIS A 1 88 ? -13.053 8.786 -13.238 1.00 74.56 88 HIS A N 1
ATOM 682 C CA . HIS A 1 88 ? -13.549 9.294 -11.951 1.00 74.56 88 HIS A CA 1
ATOM 683 C C . HIS A 1 88 ? -14.895 8.695 -11.509 1.00 74.56 88 HIS A C 1
ATOM 685 O O . HIS A 1 88 ? -15.342 8.927 -10.389 1.00 74.56 88 HIS A O 1
ATOM 691 N N . THR A 1 89 ? -15.554 7.931 -12.380 1.00 78.88 89 THR A N 1
ATOM 692 C CA . THR A 1 89 ? -16.804 7.215 -12.092 1.00 78.88 89 THR A CA 1
ATOM 693 C C . THR A 1 89 ? -16.592 5.846 -11.440 1.00 78.88 89 THR A C 1
ATOM 695 O O . THR A 1 89 ? -17.566 5.206 -11.040 1.00 78.88 89 THR A O 1
ATOM 698 N N . ARG A 1 90 ? -15.344 5.369 -11.333 1.00 78.38 90 ARG A N 1
ATOM 699 C CA . ARG A 1 90 ? -15.009 4.081 -10.712 1.00 78.38 90 ARG A CA 1
ATOM 700 C C . ARG A 1 90 ? -14.221 4.282 -9.426 1.00 78.38 90 ARG A C 1
ATOM 702 O O . ARG A 1 90 ? -13.482 5.251 -9.287 1.00 78.38 90 ARG A O 1
ATOM 709 N N . PHE A 1 91 ? -14.341 3.324 -8.507 1.00 77.94 91 PHE A N 1
ATOM 710 C CA . PHE A 1 91 ? -13.408 3.237 -7.388 1.00 77.94 91 PHE A CA 1
ATOM 711 C C . PHE A 1 91 ? -11.981 3.127 -7.920 1.00 77.94 91 PHE A C 1
ATOM 713 O O . PHE A 1 91 ? -11.736 2.414 -8.900 1.00 77.94 91 PHE A O 1
ATOM 720 N N . SER A 1 92 ? -11.054 3.827 -7.268 1.00 70.94 92 SER A N 1
ATOM 721 C CA . SER A 1 92 ? -9.630 3.694 -7.552 1.00 70.94 92 SER A CA 1
ATOM 722 C C . SER A 1 92 ? -9.246 2.220 -7.493 1.00 70.94 92 SER A C 1
ATOM 724 O O . SER A 1 92 ? -9.563 1.529 -6.522 1.00 70.94 92 SER A O 1
ATOM 726 N N . PHE A 1 93 ? -8.587 1.732 -8.544 1.00 73.00 93 PHE A N 1
ATOM 727 C CA . PHE A 1 93 ? -7.997 0.404 -8.502 1.00 73.00 93 PHE A CA 1
ATOM 728 C C . PHE A 1 93 ? -6.961 0.378 -7.384 1.00 73.00 93 PHE A C 1
ATOM 730 O O . PHE A 1 93 ? -6.112 1.262 -7.290 1.00 73.00 93 PHE A O 1
ATOM 737 N N . ILE A 1 94 ? -7.075 -0.627 -6.530 1.00 83.44 94 ILE A N 1
ATOM 738 C CA . ILE A 1 94 ? -6.118 -0.910 -5.473 1.00 83.44 94 ILE A CA 1
ATOM 739 C C . ILE A 1 94 ? -5.433 -2.225 -5.788 1.00 83.44 94 ILE A C 1
ATOM 741 O O . ILE A 1 94 ? -6.073 -3.197 -6.192 1.00 83.44 94 ILE A O 1
ATOM 745 N N . ASP A 1 95 ? -4.128 -2.256 -5.564 1.00 84.56 95 ASP A N 1
ATOM 746 C CA . ASP A 1 95 ? -3.294 -3.418 -5.866 1.00 84.56 95 ASP A CA 1
ATOM 747 C C . ASP A 1 95 ? -3.314 -4.466 -4.737 1.00 84.56 95 ASP A C 1
ATOM 749 O O . ASP A 1 95 ? -2.516 -5.402 -4.735 1.00 84.56 95 ASP A O 1
ATOM 753 N N . PHE A 1 96 ? -4.216 -4.320 -3.757 1.00 90.25 96 PHE A N 1
ATOM 754 C CA . PHE A 1 96 ? -4.300 -5.169 -2.569 1.00 90.25 96 PHE A CA 1
ATOM 755 C C . PHE A 1 96 ? -5.712 -5.709 -2.287 1.00 90.25 96 PHE A C 1
ATOM 757 O O . PHE A 1 96 ? -6.712 -5.039 -2.551 1.00 90.25 96 PHE A O 1
ATOM 764 N N . PRO A 1 97 ? -5.818 -6.931 -1.725 1.00 93.44 97 PRO A N 1
ATOM 765 C CA . PRO A 1 97 ? -7.100 -7.587 -1.484 1.00 93.44 97 PRO A CA 1
ATOM 766 C C . PRO A 1 97 ? -7.839 -7.004 -0.272 1.00 93.44 97 PRO A C 1
ATOM 768 O O . PRO A 1 97 ? -7.416 -7.176 0.869 1.00 93.44 97 PRO A O 1
ATOM 771 N N . LEU A 1 98 ? -9.017 -6.411 -0.494 1.00 93.81 98 LEU A N 1
ATOM 772 C CA . LEU A 1 98 ? -9.884 -5.946 0.602 1.00 93.81 98 LEU A CA 1
ATOM 773 C C . LEU A 1 98 ? -10.484 -7.085 1.433 1.00 93.81 98 LEU A C 1
ATOM 775 O O . LEU A 1 98 ? -10.848 -6.878 2.579 1.00 93.81 98 LEU A O 1
ATOM 779 N N . HIS A 1 99 ? -10.606 -8.301 0.907 1.00 94.81 99 HIS A N 1
ATOM 780 C CA . HIS A 1 99 ? -11.143 -9.410 1.705 1.00 94.81 99 HIS A CA 1
ATOM 781 C C . HIS A 1 99 ? -10.135 -9.942 2.734 1.00 94.81 99 HIS A C 1
ATOM 783 O O . HIS A 1 99 ? -10.533 -10.604 3.687 1.00 94.81 99 HIS A O 1
ATOM 789 N N . LEU A 1 100 ? -8.844 -9.638 2.573 1.00 96.44 100 LEU A N 1
ATOM 790 C CA . LEU A 1 100 ? -7.782 -10.237 3.374 1.00 96.44 100 LEU A CA 1
ATOM 791 C C . LEU A 1 100 ? -7.910 -9.947 4.884 1.00 96.44 100 LEU A C 1
ATOM 793 O O . LEU A 1 100 ? -7.825 -10.897 5.660 1.00 96.44 100 LEU A O 1
ATOM 797 N N . PRO A 1 101 ? -8.183 -8.709 5.351 1.00 96.06 101 PRO A 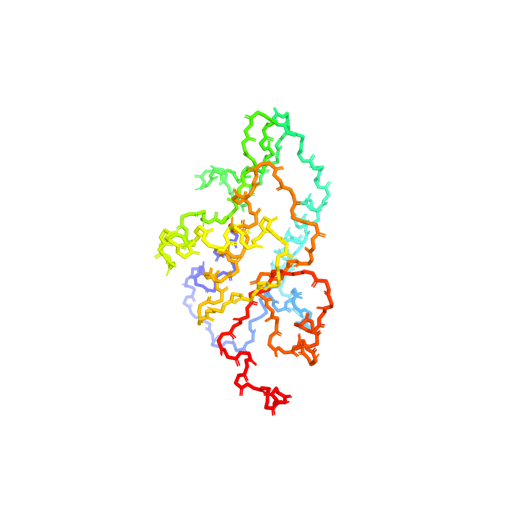N 1
ATOM 798 C CA . PRO A 1 101 ? -8.411 -8.471 6.778 1.00 96.06 101 PRO A CA 1
ATOM 799 C C . PRO A 1 101 ? -9.582 -9.270 7.360 1.00 96.06 101 PRO A C 1
ATOM 801 O O . PRO A 1 101 ? -9.500 -9.737 8.495 1.00 96.06 101 PRO A O 1
ATOM 804 N N . LEU A 1 102 ? -10.657 -9.451 6.584 1.00 96.69 102 LEU A N 1
ATOM 805 C CA . LEU A 1 102 ? -11.832 -10.227 6.990 1.00 96.69 102 LEU A CA 1
ATOM 806 C C . LEU A 1 102 ? -11.505 -11.718 7.088 1.00 96.69 102 LEU A C 1
ATOM 808 O O . LEU A 1 102 ? -11.937 -12.372 8.034 1.00 96.69 102 LEU A O 1
ATOM 812 N N . GLU A 1 103 ? -10.730 -12.239 6.139 1.00 97.06 103 GLU A N 1
ATOM 813 C CA . GLU A 1 103 ? -10.280 -13.632 6.132 1.00 97.06 103 GLU A CA 1
ATOM 814 C C . GLU A 1 103 ? -9.361 -13.938 7.323 1.00 97.06 103 GLU A C 1
ATOM 816 O O . GLU A 1 103 ? -9.519 -14.965 7.980 1.00 97.06 103 GLU A O 1
ATOM 821 N N . LEU A 1 104 ? -8.435 -13.029 7.645 1.00 96.62 104 LEU A N 1
ATOM 822 C CA . LEU A 1 104 ? -7.437 -13.242 8.696 1.00 96.62 104 LEU A CA 1
ATOM 823 C C . LEU A 1 104 ? -7.963 -12.992 10.115 1.00 96.62 104 LEU A C 1
ATOM 825 O O . LEU A 1 104 ? -7.572 -13.697 11.044 1.00 96.62 104 LEU A O 1
ATOM 829 N N . LEU A 1 105 ? -8.799 -11.967 10.309 1.00 96.12 105 LEU A N 1
ATOM 830 C CA . LEU A 1 105 ? -9.253 -11.537 11.640 1.00 96.12 105 LEU A CA 1
ATOM 831 C C . LEU A 1 105 ? -10.681 -11.989 11.967 1.00 96.12 105 LEU A C 1
ATOM 833 O O . LEU A 1 105 ? -11.090 -11.934 13.132 1.00 96.12 105 LEU A O 1
ATOM 837 N N . GLY A 1 106 ? -11.443 -12.411 10.958 1.00 96.69 106 GLY A N 1
ATOM 838 C CA . GLY A 1 106 ? -12.883 -12.595 11.056 1.00 96.69 106 GLY A CA 1
ATOM 839 C C . GLY A 1 106 ? -13.646 -11.266 11.063 1.00 96.69 106 GLY A C 1
ATOM 840 O O . GLY A 1 106 ? -13.085 -10.178 11.223 1.00 96.69 106 GLY A O 1
ATOM 841 N N . VAL A 1 107 ? -14.966 -11.361 10.907 1.00 96.88 107 VAL A N 1
ATOM 842 C CA . VAL A 1 107 ? -15.855 -10.199 10.746 1.00 96.88 107 VAL A CA 1
ATOM 843 C C . VAL A 1 107 ? -15.852 -9.301 11.986 1.00 96.88 107 VAL A C 1
ATOM 845 O O . VAL A 1 107 ? -15.631 -8.098 11.866 1.00 96.88 107 VAL A O 1
ATOM 848 N N . ASP A 1 108 ? -16.032 -9.868 13.182 1.00 97.00 108 ASP A N 1
ATOM 849 C CA . ASP A 1 108 ? -16.159 -9.089 14.422 1.00 97.00 108 ASP A CA 1
ATOM 850 C C . ASP A 1 108 ? -14.911 -8.254 14.728 1.00 97.00 108 ASP A C 1
ATOM 852 O O . ASP A 1 108 ? -14.996 -7.072 15.066 1.00 97.00 108 ASP A O 1
ATOM 856 N N . SER A 1 109 ? -13.731 -8.862 14.602 1.00 96.69 109 SER A N 1
ATOM 857 C CA . SER A 1 109 ? -12.456 -8.181 14.832 1.00 96.69 109 SER A CA 1
ATOM 858 C C . SER A 1 109 ? -12.194 -7.126 13.761 1.00 96.69 109 SER A C 1
ATOM 860 O O . SER A 1 109 ? -11.745 -6.030 14.088 1.00 96.69 109 SER A O 1
ATOM 862 N N . CYS A 1 110 ? -12.517 -7.421 12.498 1.00 97.44 110 CYS A N 1
ATOM 863 C CA . CYS A 1 110 ? -12.376 -6.470 11.400 1.00 97.44 110 CYS A CA 1
ATOM 864 C C . CYS A 1 110 ? -13.238 -5.218 11.628 1.00 97.44 110 CYS A C 1
ATOM 866 O O . CYS A 1 110 ? -12.741 -4.101 11.497 1.00 97.44 110 CYS A O 1
ATOM 868 N N . ILE A 1 111 ? -14.495 -5.387 12.053 1.00 97.25 111 ILE A N 1
ATOM 869 C CA . ILE A 1 111 ? -15.384 -4.263 12.386 1.00 97.25 111 ILE A CA 1
ATOM 870 C C . ILE A 1 111 ? -14.821 -3.452 13.557 1.00 97.25 111 ILE A C 1
ATOM 872 O O . ILE A 1 111 ? -14.804 -2.226 13.491 1.00 97.25 111 ILE A O 1
ATOM 876 N N . LYS A 1 112 ? -14.307 -4.102 14.610 1.00 97.81 112 LYS A N 1
ATOM 877 C CA . LYS A 1 112 ? -13.669 -3.391 15.733 1.00 97.81 112 LYS A CA 1
ATOM 878 C C . LYS A 1 112 ? -12.484 -2.548 15.273 1.00 97.81 112 LYS A C 1
ATOM 880 O O . LYS A 1 112 ? -12.372 -1.402 15.692 1.00 97.81 112 LYS A O 1
ATOM 885 N N . VAL A 1 113 ? -11.626 -3.086 14.406 1.00 97.94 113 VAL A N 1
ATOM 886 C CA . VAL A 1 113 ? -10.492 -2.332 13.854 1.00 97.94 113 VAL A CA 1
ATOM 887 C C . VAL A 1 113 ? -10.984 -1.138 13.038 1.00 97.94 113 VAL A C 1
ATOM 889 O O . VAL A 1 113 ? -10.501 -0.035 13.261 1.00 97.94 113 VAL A O 1
ATOM 892 N N . LEU A 1 114 ? -11.989 -1.309 12.172 1.00 97.81 114 LEU A N 1
ATOM 893 C CA . LEU A 1 114 ? -12.580 -0.195 11.419 1.00 97.81 114 LEU A CA 1
ATOM 894 C C . LEU A 1 114 ? -13.149 0.894 12.339 1.00 97.81 114 LEU A C 1
ATOM 896 O O . LEU A 1 114 ? -12.913 2.076 12.107 1.00 97.81 114 LEU A O 1
ATOM 900 N N . VAL A 1 115 ? -13.838 0.512 13.417 1.00 97.75 115 VAL A N 1
ATOM 901 C CA . VAL A 1 115 ? -14.332 1.463 14.425 1.00 97.75 115 VAL A CA 1
ATOM 902 C C . VAL A 1 115 ? -13.173 2.207 15.091 1.00 97.75 115 VAL A C 1
ATOM 904 O O . VAL A 1 115 ? -13.235 3.425 15.220 1.00 97.75 115 VAL A O 1
ATOM 907 N N . LEU A 1 116 ? -12.097 1.513 15.472 1.00 98.12 116 LEU A N 1
ATOM 908 C CA . LEU A 1 116 ? -10.906 2.149 16.045 1.00 98.12 116 LEU A CA 1
ATOM 909 C C . LEU A 1 116 ? -10.239 3.124 15.062 1.00 98.12 116 LEU A C 1
ATOM 911 O O . LEU A 1 116 ? -9.750 4.163 15.496 1.00 98.12 116 LEU A O 1
ATOM 915 N N . ILE A 1 117 ? -10.234 2.811 13.760 1.00 97.94 117 ILE A N 1
ATOM 916 C CA . ILE A 1 117 ? -9.694 3.690 12.710 1.00 97.94 117 ILE A CA 1
ATOM 917 C C . ILE A 1 117 ? -10.533 4.961 12.599 1.00 97.94 117 ILE A C 1
ATOM 919 O O . ILE A 1 117 ? -9.979 6.056 12.599 1.00 97.94 117 ILE A O 1
ATOM 923 N N . ILE A 1 118 ? -11.861 4.824 12.546 1.00 97.06 118 ILE A N 1
ATOM 924 C CA . ILE A 1 118 ? -12.791 5.962 12.461 1.00 97.06 118 ILE A CA 1
ATOM 925 C C . ILE A 1 118 ? -12.720 6.832 13.724 1.00 97.06 118 ILE A C 1
ATOM 927 O O . ILE A 1 118 ? -12.880 8.045 13.649 1.00 97.06 118 ILE A O 1
ATOM 931 N N . LEU A 1 119 ? -12.451 6.227 14.883 1.00 97.25 119 LEU A N 1
ATOM 932 C CA . LEU A 1 119 ? -12.217 6.932 16.147 1.00 97.25 119 LEU A CA 1
ATOM 933 C C . LEU A 1 119 ? -10.787 7.473 16.291 1.00 97.25 119 LEU A C 1
ATOM 935 O O . LEU A 1 119 ? -10.431 7.929 17.378 1.00 97.25 119 LEU A O 1
ATOM 939 N N . GLU A 1 120 ? -9.966 7.378 15.243 1.00 96.75 120 GLU A N 1
ATOM 940 C CA . GLU A 1 120 ? -8.592 7.883 15.209 1.00 96.75 120 GLU A CA 1
ATOM 941 C C . GLU A 1 120 ? -7.763 7.376 16.402 1.00 96.75 120 GLU A C 1
ATOM 943 O O . GLU A 1 120 ? -7.086 8.125 17.102 1.00 96.75 120 GLU A O 1
ATOM 948 N N . GLN A 1 121 ? -7.853 6.078 16.695 1.00 97.00 121 GLN A N 1
ATOM 949 C CA . GLN A 1 121 ? -7.084 5.462 17.774 1.00 97.00 121 GLN A CA 1
ATOM 950 C C . GLN A 1 121 ? -5.672 5.078 17.313 1.00 97.00 121 GLN A C 1
ATOM 952 O O . GLN A 1 121 ? -5.380 4.963 16.124 1.00 97.00 121 GLN A O 1
ATOM 957 N N . LYS A 1 122 ? -4.771 4.839 18.272 1.00 97.25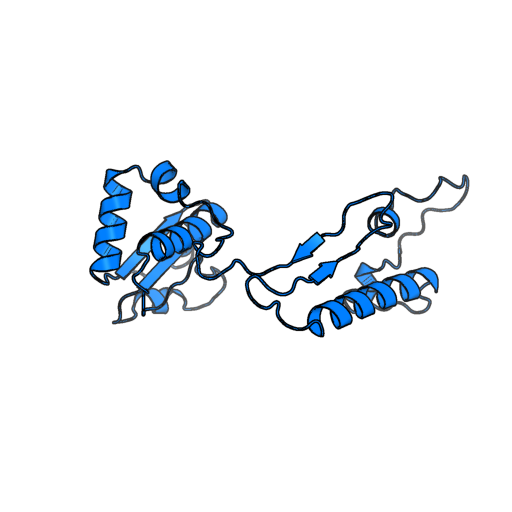 122 LYS A N 1
ATOM 958 C CA . LYS A 1 122 ? -3.449 4.256 17.997 1.00 97.25 122 LYS A CA 1
ATOM 959 C C . LYS A 1 122 ? -3.600 2.758 17.762 1.00 97.25 122 LYS A C 1
ATOM 961 O O . LYS A 1 122 ? -3.944 2.022 18.686 1.00 97.25 122 LYS A O 1
ATOM 966 N N . ILE A 1 123 ? -3.342 2.308 16.540 1.00 97.31 123 ILE A N 1
ATOM 967 C CA . ILE A 1 123 ? -3.543 0.917 16.131 1.00 97.31 123 ILE A CA 1
ATOM 968 C C . ILE A 1 123 ? -2.207 0.305 15.732 1.00 97.31 123 ILE A C 1
ATOM 970 O O . ILE A 1 123 ? -1.513 0.793 14.838 1.00 97.31 123 ILE A O 1
ATOM 974 N N . VAL A 1 124 ? -1.878 -0.812 16.378 1.00 96.31 124 VAL A N 1
ATOM 975 C CA . VAL A 1 124 ? -0.743 -1.660 16.016 1.00 96.31 124 VAL A CA 1
ATOM 976 C C . VAL A 1 124 ? -1.280 -2.995 15.521 1.00 96.31 124 VAL A C 1
ATOM 978 O O . VAL A 1 124 ? -1.909 -3.736 16.274 1.00 96.31 124 VAL A O 1
ATOM 981 N N . LEU A 1 125 ? -1.022 -3.303 14.253 1.00 96.12 125 LEU A N 1
ATOM 982 C CA . LEU A 1 125 ? -1.334 -4.597 13.653 1.00 96.12 125 LEU A CA 1
ATOM 983 C C . LEU A 1 125 ? -0.060 -5.437 13.639 1.00 96.12 125 LEU A C 1
ATOM 985 O O . LEU A 1 125 ? 0.990 -4.958 13.224 1.00 96.12 125 LEU A O 1
ATOM 989 N N . GLN A 1 126 ? -0.131 -6.687 14.088 1.00 94.38 126 GLN A N 1
ATOM 990 C CA . GLN A 1 126 ? 1.029 -7.574 14.137 1.00 94.38 126 GLN A CA 1
ATOM 991 C C . GLN A 1 126 ? 0.754 -8.871 13.385 1.00 94.38 126 GLN A C 1
ATOM 993 O O . GLN A 1 126 ? -0.286 -9.496 13.571 1.00 94.38 126 GLN A O 1
ATOM 998 N N . SER A 1 127 ? 1.717 -9.308 12.574 1.00 95.12 127 SER A N 1
ATOM 999 C CA . SER A 1 127 ? 1.668 -10.609 11.901 1.00 95.12 127 SER A CA 1
ATOM 1000 C C . SER A 1 127 ? 3.063 -11.206 11.739 1.00 95.12 127 SER A C 1
ATOM 1002 O O . SER A 1 127 ? 4.074 -10.503 11.775 1.00 95.12 127 SER A O 1
ATOM 1004 N N . ARG A 1 128 ? 3.124 -12.529 11.556 1.00 93.44 128 ARG A N 1
ATOM 1005 C CA . ARG A 1 128 ? 4.340 -13.233 11.112 1.00 93.44 128 ARG A CA 1
ATOM 1006 C C . ARG A 1 128 ? 4.547 -13.117 9.601 1.00 93.44 128 ARG A C 1
ATOM 1008 O O . ARG A 1 128 ? 5.678 -13.246 9.146 1.00 93.44 128 ARG A O 1
ATOM 1015 N N . ASP A 1 129 ? 3.470 -12.882 8.855 1.00 95.50 129 ASP A N 1
ATOM 1016 C CA . ASP A 1 129 ? 3.496 -12.663 7.413 1.00 95.50 129 ASP A CA 1
ATOM 1017 C C . ASP A 1 129 ? 3.493 -11.157 7.118 1.00 95.50 129 ASP A C 1
ATOM 1019 O O . ASP A 1 129 ? 2.497 -10.462 7.330 1.00 95.50 129 ASP A O 1
ATOM 1023 N N . ASN A 1 130 ? 4.635 -10.661 6.639 1.00 94.50 130 ASN A N 1
ATOM 1024 C CA . ASN A 1 130 ? 4.846 -9.249 6.330 1.00 94.50 130 ASN A CA 1
ATOM 1025 C C . ASN A 1 130 ? 4.028 -8.775 5.124 1.00 94.50 130 ASN A C 1
ATOM 1027 O O . ASN A 1 130 ? 3.627 -7.610 5.085 1.00 94.50 130 ASN A O 1
ATOM 1031 N N . ASN A 1 131 ? 3.791 -9.651 4.143 1.00 95.38 131 ASN A N 1
ATOM 1032 C CA . ASN A 1 131 ? 2.999 -9.307 2.969 1.00 95.38 131 ASN A CA 1
ATOM 1033 C C . ASN A 1 131 ? 1.542 -9.140 3.402 1.00 95.38 131 ASN A C 1
ATOM 1035 O O . ASN A 1 131 ? 0.979 -8.054 3.270 1.00 95.38 131 ASN A O 1
ATOM 1039 N N . ALA A 1 132 ? 0.991 -10.162 4.063 1.00 96.25 132 ALA A N 1
ATOM 1040 C CA . ALA A 1 132 ? -0.378 -10.115 4.556 1.00 96.25 132 ALA A CA 1
ATOM 1041 C C . ALA A 1 132 ? -0.626 -8.920 5.493 1.00 96.25 132 ALA A C 1
ATOM 1043 O O . ALA A 1 132 ? -1.673 -8.279 5.414 1.00 96.25 132 ALA A O 1
ATOM 1044 N N . LEU A 1 133 ? 0.353 -8.577 6.338 1.00 96.81 133 LEU A N 1
ATOM 1045 C CA . LEU A 1 133 ? 0.289 -7.410 7.217 1.00 96.81 133 LEU A CA 1
ATOM 1046 C C . LEU A 1 133 ? 0.211 -6.091 6.449 1.00 96.81 133 LEU A C 1
ATOM 1048 O O . LEU A 1 133 ? -0.699 -5.300 6.692 1.00 96.81 133 LEU A O 1
ATOM 1052 N N . SER A 1 134 ? 1.140 -5.878 5.515 1.00 96.81 134 SER A N 1
ATOM 1053 C CA . SER A 1 134 ? 1.219 -4.644 4.724 1.00 96.81 134 SER A CA 1
ATOM 1054 C C . SER A 1 134 ? -0.069 -4.424 3.937 1.00 96.81 134 SER A C 1
ATOM 1056 O O . SER A 1 134 ? -0.662 -3.348 3.987 1.00 96.81 134 SER A O 1
ATOM 1058 N N . MET A 1 135 ? -0.535 -5.481 3.268 1.00 97.25 135 MET A N 1
ATOM 1059 C CA . MET A 1 135 ? -1.764 -5.453 2.481 1.00 97.25 135 MET A CA 1
ATOM 1060 C C . MET A 1 135 ? -2.987 -5.222 3.367 1.00 97.25 135 MET A C 1
ATOM 1062 O O . MET A 1 135 ? -3.867 -4.453 2.994 1.00 97.25 135 MET A O 1
ATOM 1066 N N . SER A 1 136 ? -3.027 -5.820 4.563 1.00 97.25 136 SER A N 1
ATOM 1067 C CA . SER A 1 136 ? -4.142 -5.630 5.495 1.00 97.25 136 SER A CA 1
ATOM 1068 C C . SER A 1 136 ? -4.217 -4.203 6.035 1.00 97.25 136 SER A C 1
ATOM 1070 O O . SER A 1 136 ? -5.308 -3.646 6.103 1.00 97.25 136 SER A O 1
ATOM 1072 N N . VAL A 1 137 ? -3.080 -3.584 6.382 1.00 97.69 137 VAL A N 1
ATOM 1073 C CA . VAL A 1 137 ? -3.033 -2.176 6.822 1.00 97.69 137 VAL A CA 1
ATOM 1074 C C . VAL A 1 137 ? -3.590 -1.256 5.731 1.00 97.69 137 VAL A C 1
ATOM 1076 O O . VAL A 1 137 ? -4.456 -0.428 6.007 1.00 97.69 137 VAL A O 1
ATOM 1079 N N . LEU A 1 138 ? -3.137 -1.427 4.485 1.00 96.81 138 LEU A N 1
ATOM 1080 C CA . LEU A 1 138 ? -3.608 -0.631 3.346 1.00 96.81 138 LEU A CA 1
ATOM 1081 C C . LEU A 1 138 ? -5.091 -0.881 3.031 1.00 96.81 138 LEU A C 1
ATOM 1083 O O . LEU A 1 138 ? -5.840 0.062 2.759 1.00 96.81 138 LEU A O 1
ATOM 1087 N N . ALA A 1 139 ? -5.535 -2.137 3.122 1.00 96.56 139 ALA A N 1
ATOM 1088 C CA . ALA A 1 139 ? -6.930 -2.515 2.938 1.00 96.56 139 ALA A CA 1
ATOM 1089 C C . ALA A 1 139 ? -7.836 -1.831 3.967 1.00 96.56 139 ALA A C 1
ATOM 1091 O O . ALA A 1 139 ? -8.838 -1.233 3.587 1.00 96.56 139 ALA A O 1
ATOM 1092 N N . PHE A 1 140 ? -7.457 -1.838 5.246 1.00 97.12 140 PHE A N 1
ATOM 1093 C CA . PHE A 1 140 ? -8.206 -1.171 6.308 1.00 97.12 140 PHE A CA 1
ATOM 1094 C C . PHE A 1 140 ? -8.369 0.337 6.087 1.00 97.12 140 PHE A C 1
ATOM 1096 O O . PHE A 1 140 ? -9.467 0.863 6.257 1.00 97.12 140 PHE A O 1
ATOM 1103 N N . VAL A 1 141 ? -7.303 1.022 5.669 1.00 95.56 141 VAL A N 1
ATOM 1104 C CA . VAL A 1 141 ? -7.353 2.458 5.345 1.00 95.56 141 VAL A CA 1
ATOM 1105 C C . VAL A 1 141 ? -8.224 2.722 4.117 1.00 95.56 141 VAL A C 1
ATOM 1107 O O . VAL A 1 141 ? -8.888 3.745 4.036 1.00 95.56 141 VAL A O 1
ATOM 1110 N N . THR A 1 142 ? -8.268 1.800 3.160 1.00 94.06 142 THR A N 1
ATOM 1111 C CA . THR A 1 142 ? -9.098 1.984 1.962 1.00 94.06 142 THR A CA 1
ATOM 1112 C C . THR A 1 142 ? -10.576 1.688 2.227 1.00 94.06 142 THR A C 1
ATOM 1114 O O . THR A 1 142 ? -11.451 2.308 1.627 1.00 94.06 142 THR A O 1
ATOM 1117 N N . MET A 1 143 ? -10.881 0.771 3.148 1.00 94.56 143 MET A N 1
ATOM 1118 C CA . MET A 1 143 ? -12.258 0.409 3.512 1.00 94.56 143 MET A CA 1
ATOM 1119 C C . MET A 1 143 ? -13.059 1.551 4.136 1.00 94.56 143 MET A C 1
ATOM 1121 O O . MET A 1 143 ? -14.286 1.489 4.115 1.00 94.56 143 MET A O 1
ATOM 1125 N N . ILE A 1 144 ? -12.401 2.575 4.687 1.00 94.62 144 ILE A N 1
ATOM 1126 C CA . ILE A 1 144 ? -13.094 3.741 5.247 1.00 94.62 144 ILE A CA 1
ATOM 1127 C C . ILE A 1 144 ? -13.541 4.749 4.179 1.00 94.62 144 ILE A C 1
ATOM 1129 O O . ILE A 1 144 ? -14.136 5.764 4.540 1.00 94.62 144 ILE A O 1
ATOM 1133 N N . TYR A 1 145 ? -13.308 4.479 2.884 1.00 91.62 145 TYR A N 1
ATOM 1134 C CA . TYR A 1 145 ? -13.834 5.293 1.785 1.00 91.62 145 TYR A CA 1
ATOM 1135 C C . TYR A 1 145 ? -15.319 5.648 2.025 1.00 91.62 145 TYR A C 1
ATOM 1137 O O . TYR A 1 145 ? -16.117 4.761 2.341 1.00 91.62 145 TYR A O 1
ATOM 1145 N N . PRO A 1 146 ? -15.724 6.922 1.857 1.00 90.81 146 PRO A N 1
ATOM 1146 C CA . PRO A 1 146 ? -14.979 8.028 1.243 1.00 90.81 146 PRO A CA 1
ATOM 1147 C C . PRO A 1 146 ? -14.099 8.839 2.209 1.00 90.81 146 PRO A C 1
ATOM 1149 O O . PRO A 1 146 ? -13.601 9.892 1.821 1.00 90.81 146 PRO A O 1
ATOM 1152 N N . LEU A 1 147 ? -13.934 8.399 3.459 1.00 93.88 147 LEU A N 1
ATOM 1153 C CA . LEU A 1 147 ? -13.106 9.094 4.443 1.00 93.88 147 LEU A CA 1
ATOM 1154 C C . LEU A 1 147 ? -11.617 8.898 4.146 1.00 93.88 147 LEU A C 1
ATOM 1156 O O . LEU A 1 147 ? -11.181 7.820 3.742 1.00 93.88 147 LEU A O 1
ATOM 1160 N N . GLU A 1 148 ? -10.836 9.938 4.415 1.00 92.62 148 GLU A N 1
ATOM 1161 C CA . GLU A 1 148 ? -9.381 9.921 4.306 1.00 92.62 148 GLU A CA 1
ATOM 1162 C C . GLU A 1 148 ? -8.765 9.940 5.706 1.00 92.62 148 GLU A C 1
ATOM 1164 O O . GLU A 1 148 ? -9.054 10.818 6.521 1.00 92.62 148 GLU A O 1
ATOM 1169 N N . TYR A 1 149 ? -7.911 8.960 5.999 1.00 95.81 149 TYR A N 1
ATOM 1170 C CA . TYR A 1 149 ? -7.187 8.917 7.264 1.00 95.81 149 TYR A CA 1
ATOM 1171 C C . TYR A 1 149 ? -6.005 9.895 7.228 1.00 95.81 149 TYR A C 1
ATOM 1173 O O . TYR A 1 149 ? -5.128 9.775 6.376 1.00 95.81 149 TYR A O 1
ATOM 1181 N N . MET A 1 150 ? -5.969 10.848 8.161 1.00 95.00 150 MET A N 1
ATOM 1182 C CA . MET A 1 150 ? -5.035 11.989 8.120 1.00 95.00 150 MET A CA 1
ATOM 1183 C C . MET A 1 150 ? -3.733 11.783 8.906 1.00 95.00 150 MET A C 1
ATOM 1185 O O . MET A 1 150 ? -2.835 12.625 8.858 1.00 95.00 150 MET A O 1
ATOM 1189 N N . PHE A 1 151 ? -3.616 10.685 9.651 1.00 96.56 151 PHE A N 1
ATOM 1190 C CA . PHE A 1 151 ? -2.473 10.418 10.526 1.00 96.56 151 PHE A CA 1
ATOM 1191 C C . PHE A 1 151 ? -1.490 9.409 9.913 1.00 96.56 151 PHE A C 1
ATOM 1193 O O . PHE A 1 151 ? -1.815 8.754 8.922 1.00 96.56 151 PHE A O 1
ATOM 1200 N N . PRO A 1 152 ? -0.280 9.244 10.487 1.00 96.19 152 PRO A N 1
ATOM 1201 C CA . PRO A 1 152 ? 0.725 8.342 9.939 1.00 96.19 152 PRO A CA 1
ATOM 1202 C C . PRO A 1 152 ? 0.224 6.902 9.772 1.00 96.19 152 PRO A C 1
ATOM 1204 O O . PRO A 1 152 ? -0.296 6.288 10.710 1.00 96.19 152 PRO A O 1
ATOM 1207 N N . ILE A 1 153 ? 0.452 6.357 8.576 1.00 96.75 153 ILE A N 1
ATOM 1208 C CA . ILE A 1 153 ? 0.215 4.956 8.230 1.00 96.75 153 ILE A CA 1
ATOM 1209 C C . ILE A 1 153 ? 1.554 4.340 7.839 1.00 96.75 153 ILE A C 1
ATOM 1211 O O . ILE A 1 153 ? 2.206 4.797 6.901 1.00 96.75 153 ILE A O 1
ATOM 1215 N N . ILE A 1 154 ? 1.962 3.288 8.543 1.00 96.19 154 ILE A N 1
ATOM 1216 C CA . ILE A 1 154 ? 3.170 2.521 8.230 1.00 96.19 154 ILE A CA 1
ATOM 1217 C C . ILE A 1 154 ? 2.740 1.068 8.004 1.00 96.19 154 ILE A C 1
ATOM 1219 O O . ILE A 1 154 ? 2.583 0.336 8.979 1.00 96.19 154 ILE A O 1
ATOM 1223 N N . PRO A 1 155 ? 2.540 0.620 6.749 1.00 95.75 155 PRO A N 1
ATOM 1224 C CA . PRO A 1 155 ? 2.074 -0.741 6.460 1.00 95.75 155 PRO A CA 1
ATOM 1225 C C . PRO A 1 155 ? 2.988 -1.835 7.016 1.00 95.75 155 PRO A C 1
ATOM 1227 O O . PRO A 1 155 ? 2.515 -2.877 7.465 1.00 95.75 155 PRO A O 1
ATOM 1230 N N . LEU A 1 156 ? 4.295 -1.576 7.028 1.00 94.94 156 LEU A N 1
ATOM 1231 C CA . LEU A 1 156 ? 5.292 -2.460 7.608 1.00 94.94 156 LEU A CA 1
ATOM 1232 C C . LEU A 1 156 ? 6.432 -1.642 8.199 1.00 94.94 156 LEU A C 1
ATOM 1234 O O . LEU A 1 156 ? 7.187 -0.990 7.481 1.00 94.94 156 LEU A O 1
ATOM 1238 N N . LEU A 1 157 ? 6.566 -1.688 9.516 1.00 92.25 157 LEU A N 1
ATOM 1239 C CA . LEU A 1 157 ? 7.629 -1.007 10.227 1.00 92.25 157 LEU A CA 1
ATOM 1240 C C . LEU A 1 157 ? 8.955 -1.756 10.004 1.00 92.25 157 LEU A C 1
ATOM 1242 O O . LEU A 1 157 ? 9.049 -2.942 10.345 1.00 92.25 157 LEU A O 1
ATOM 1246 N N . PRO A 1 158 ? 9.995 -1.104 9.449 1.00 85.62 158 PRO A N 1
ATOM 1247 C CA . PRO A 1 158 ? 11.269 -1.757 9.188 1.00 85.62 158 PRO A CA 1
ATOM 1248 C C . PRO A 1 158 ? 11.954 -2.188 10.492 1.00 85.62 158 PRO A C 1
ATOM 1250 O O . PRO A 1 158 ? 12.072 -1.424 11.453 1.00 85.62 158 PRO A O 1
ATOM 1253 N N . THR A 1 159 ? 12.459 -3.422 10.510 1.00 78.94 159 THR A N 1
ATOM 1254 C CA . THR A 1 159 ? 13.120 -4.027 11.680 1.00 78.94 159 THR A CA 1
ATOM 1255 C C . THR A 1 159 ? 14.550 -3.533 11.890 1.00 78.94 159 THR A C 1
ATOM 1257 O O . THR A 1 159 ? 15.037 -3.543 13.016 1.00 78.94 159 THR A O 1
ATOM 1260 N N . CYS A 1 160 ? 15.225 -3.098 10.826 1.00 72.81 160 CYS A N 1
ATOM 1261 C CA . CYS A 1 160 ? 16.613 -2.629 10.852 1.00 72.81 160 CYS A CA 1
ATOM 1262 C C . CYS A 1 160 ? 16.766 -1.143 11.218 1.00 72.81 160 CYS A C 1
ATOM 1264 O O . CYS A 1 160 ? 17.889 -0.663 11.346 1.00 72.81 160 CYS A O 1
ATOM 1266 N N . MET A 1 161 ? 15.663 -0.413 11.405 1.00 75.75 161 MET A N 1
ATOM 1267 C CA . MET A 1 161 ? 15.703 0.981 11.837 1.00 75.75 161 MET A CA 1
ATOM 1268 C C . MET A 1 161 ? 15.887 1.043 13.360 1.00 75.75 161 MET A C 1
ATOM 1270 O O . MET A 1 161 ? 15.012 0.637 14.137 1.00 75.75 161 MET A O 1
ATOM 1274 N N . SER A 1 162 ? 17.048 1.531 13.801 1.00 72.62 162 SER A N 1
ATOM 1275 C CA . SER A 1 162 ? 17.296 1.851 15.210 1.00 72.62 162 SER A CA 1
ATOM 1276 C C . SER A 1 162 ? 16.252 2.854 15.701 1.00 72.62 162 SER A C 1
ATOM 1278 O O . SER A 1 162 ? 15.897 3.773 14.965 1.00 72.62 162 SER A O 1
ATOM 1280 N N . CYS A 1 163 ? 15.756 2.679 16.926 1.00 76.31 163 CYS A N 1
ATOM 1281 C CA . CYS A 1 163 ? 14.765 3.562 17.548 1.00 76.31 163 CYS A CA 1
ATOM 1282 C C . CYS A 1 163 ? 13.374 3.603 16.882 1.00 76.31 163 CYS A C 1
ATOM 1284 O O . CYS A 1 163 ? 12.560 4.444 17.251 1.00 76.31 163 CYS A O 1
ATOM 1286 N N . SER A 1 164 ? 13.038 2.711 15.940 1.00 80.94 164 SER A N 1
ATOM 1287 C CA . SER A 1 164 ? 11.690 2.682 15.339 1.00 80.94 164 SER A CA 1
ATOM 1288 C C . SER A 1 164 ? 10.554 2.416 16.338 1.00 80.94 164 SER A C 1
ATOM 1290 O O . SER A 1 164 ? 9.406 2.743 16.059 1.00 80.94 164 SER A O 1
ATOM 1292 N N . GLU A 1 165 ? 10.856 1.903 17.530 1.00 79.31 165 GLU A N 1
ATOM 1293 C CA . GLU A 1 165 ? 9.945 1.835 18.673 1.00 79.31 165 GLU A CA 1
ATOM 1294 C C . GLU A 1 165 ? 9.430 3.204 19.121 1.00 79.31 165 GLU A C 1
ATOM 1296 O O . GLU A 1 165 ? 8.301 3.309 19.593 1.00 79.31 165 GLU A O 1
ATOM 1301 N N . GLN A 1 166 ? 10.218 4.264 18.933 1.00 84.00 166 GLN A N 1
ATOM 1302 C CA . GLN A 1 166 ? 9.824 5.619 19.305 1.00 84.00 166 GLN A CA 1
ATOM 1303 C C . GLN A 1 166 ? 8.640 6.109 18.470 1.00 84.00 166 GLN A C 1
ATOM 1305 O O . GLN A 1 166 ? 7.859 6.929 18.943 1.00 84.00 166 GLN A O 1
ATOM 1310 N N . LEU A 1 167 ? 8.442 5.559 17.267 1.00 87.25 167 LEU A N 1
ATOM 1311 C CA . LEU A 1 167 ? 7.263 5.852 16.452 1.00 87.25 167 LEU A CA 1
ATOM 1312 C C . LEU A 1 167 ? 5.976 5.355 17.126 1.00 87.25 167 LEU A C 1
ATOM 1314 O O . LEU A 1 167 ? 4.934 5.985 16.983 1.00 87.25 167 LEU A O 1
ATOM 1318 N N . LEU A 1 168 ? 6.053 4.288 17.931 1.00 88.62 168 LEU A N 1
ATOM 1319 C CA . LEU A 1 168 ? 4.917 3.794 18.716 1.00 88.62 168 LEU A CA 1
ATOM 1320 C C . LEU A 1 168 ? 4.595 4.710 19.910 1.00 88.62 168 LEU A C 1
ATOM 1322 O O . LEU A 1 168 ? 3.472 4.694 20.418 1.00 88.62 168 LEU A O 1
ATOM 1326 N N . LEU A 1 169 ? 5.560 5.528 20.342 1.00 89.12 169 LEU A N 1
ATOM 1327 C CA . LEU A 1 169 ? 5.402 6.502 21.425 1.00 89.12 169 LEU A CA 1
ATOM 1328 C C . LEU A 1 169 ? 4.823 7.840 20.945 1.00 89.12 169 LEU A C 1
ATOM 1330 O O . LEU A 1 169 ? 4.572 8.717 21.773 1.00 89.12 169 LEU A O 1
ATOM 1334 N N . ALA A 1 170 ? 4.596 8.011 19.637 1.00 91.38 170 ALA A N 1
ATOM 1335 C CA . ALA A 1 170 ? 4.033 9.239 19.086 1.00 91.38 170 ALA A CA 1
ATOM 1336 C C . ALA A 1 170 ? 2.730 9.618 19.819 1.00 91.38 170 ALA A C 1
ATOM 1338 O O . ALA A 1 170 ? 1.899 8.741 20.080 1.00 91.38 170 ALA A O 1
ATOM 1339 N N . PRO A 1 171 ? 2.524 10.897 20.189 1.00 92.81 171 PRO A N 1
ATOM 1340 C CA . PRO A 1 171 ? 1.336 11.316 20.933 1.00 92.81 171 PRO A CA 1
ATOM 1341 C C . PRO A 1 171 ? 0.072 11.290 20.066 1.00 92.81 171 PRO A C 1
ATOM 1343 O O . PRO A 1 171 ? -1.018 11.084 20.593 1.00 92.81 171 PRO A O 1
ATOM 1346 N N . THR A 1 172 ? 0.228 11.448 18.751 1.00 95.25 172 THR A N 1
ATOM 1347 C CA . THR A 1 172 ? -0.849 11.435 17.758 1.00 95.25 172 THR A CA 1
ATOM 1348 C C . THR A 1 172 ? -1.321 10.014 17.430 1.00 95.25 172 THR A C 1
ATOM 1350 O O . THR A 1 172 ? -0.564 9.058 17.629 1.00 95.25 172 THR A O 1
ATOM 1353 N N . PRO A 1 173 ? -2.543 9.859 16.894 1.00 97.19 173 PRO A N 1
ATOM 1354 C CA . PRO A 1 173 ? -3.003 8.608 16.297 1.00 97.19 173 PRO A CA 1
ATOM 1355 C C . PRO A 1 173 ? -2.055 8.087 15.216 1.00 97.19 173 PRO A C 1
ATOM 1357 O O . PRO A 1 173 ? -1.289 8.850 14.624 1.00 97.19 173 PRO A O 1
ATOM 1360 N N . TYR A 1 174 ? -2.113 6.783 14.955 1.00 97.31 174 TYR A N 1
ATOM 1361 C CA . TYR A 1 174 ? -1.355 6.126 13.891 1.00 97.31 174 TYR A CA 1
ATOM 1362 C C . TYR A 1 174 ? -1.921 4.735 13.601 1.00 97.31 174 TYR A C 1
ATOM 1364 O O . TYR A 1 174 ? -2.555 4.123 14.461 1.00 97.31 174 TYR A O 1
ATOM 1372 N N . ILE A 1 175 ? -1.617 4.211 12.414 1.00 98.00 175 ILE A N 1
ATOM 1373 C CA . ILE A 1 175 ? -1.838 2.804 12.062 1.00 98.00 175 ILE A CA 1
ATOM 1374 C C . ILE A 1 175 ? -0.498 2.221 11.628 1.00 98.00 175 ILE A C 1
ATOM 1376 O O . ILE A 1 175 ? 0.064 2.627 10.612 1.00 98.00 175 ILE A O 1
ATOM 1380 N N . ILE A 1 176 ? 0.042 1.285 12.405 1.00 96.88 176 ILE A N 1
ATOM 1381 C CA . ILE A 1 176 ? 1.376 0.728 12.159 1.00 96.88 176 ILE A CA 1
ATOM 1382 C C . ILE A 1 176 ? 1.302 -0.798 12.126 1.00 96.88 176 ILE A C 1
ATOM 1384 O O . ILE A 1 176 ? 0.886 -1.439 13.090 1.00 96.88 176 ILE A O 1
ATOM 1388 N N . GLY A 1 177 ? 1.741 -1.386 11.015 1.00 96.56 177 GLY A N 1
ATOM 1389 C CA . GLY A 1 177 ? 1.999 -2.811 10.885 1.00 96.56 177 GLY A CA 1
ATOM 1390 C C . GLY A 1 177 ? 3.388 -3.152 11.415 1.00 96.56 177 GLY A C 1
ATOM 1391 O O . GLY A 1 177 ? 4.391 -2.621 10.948 1.00 96.56 177 GLY A O 1
ATOM 1392 N N . VAL A 1 178 ? 3.470 -4.046 12.391 1.00 94.44 178 VAL A N 1
ATOM 1393 C CA . VAL A 1 178 ? 4.711 -4.460 13.043 1.00 94.44 178 VAL A CA 1
ATOM 1394 C C . VAL A 1 178 ? 4.953 -5.959 12.812 1.00 94.44 178 VAL A C 1
ATOM 1396 O O . VAL A 1 178 ? 4.111 -6.777 13.185 1.00 94.44 178 VAL A O 1
ATOM 1399 N N . PRO A 1 179 ? 6.103 -6.372 12.247 1.00 92.94 179 PRO A N 1
ATOM 1400 C CA . PRO A 1 179 ? 6.452 -7.789 12.152 1.00 92.94 179 PRO A CA 1
ATOM 1401 C C . PRO A 1 179 ? 6.470 -8.463 13.529 1.00 92.94 179 PRO A C 1
ATOM 1403 O O . PRO A 1 179 ? 6.933 -7.881 14.510 1.00 92.94 179 PRO A O 1
ATOM 1406 N N . ALA A 1 180 ? 6.064 -9.729 13.624 1.00 89.31 180 ALA A N 1
ATOM 1407 C CA . ALA A 1 180 ? 6.099 -10.477 14.887 1.00 89.31 180 ALA A CA 1
ATOM 1408 C C . ALA A 1 180 ? 7.507 -10.556 15.514 1.00 89.31 180 ALA A C 1
ATOM 1410 O O . ALA A 1 180 ? 7.654 -10.671 16.731 1.00 89.31 180 ALA A O 1
ATOM 1411 N N . SER A 1 181 ? 8.554 -10.483 14.691 1.00 83.50 181 SER A N 1
ATOM 1412 C CA . SER A 1 181 ? 9.948 -10.447 15.136 1.00 83.50 181 SER A CA 1
ATOM 1413 C C . SER A 1 181 ? 10.367 -9.103 15.739 1.00 83.50 181 SER A C 1
ATOM 1415 O O . SER A 1 181 ? 11.324 -9.071 16.504 1.00 83.50 181 SER A O 1
ATOM 1417 N N . PHE A 1 182 ? 9.663 -8.008 15.450 1.00 81.19 182 PHE A N 1
ATOM 1418 C CA . PHE A 1 182 ? 10.080 -6.647 15.793 1.00 81.19 182 PHE A CA 1
ATOM 1419 C C . PHE A 1 182 ? 10.297 -6.435 17.298 1.00 81.19 182 PHE A C 1
ATOM 1421 O O . PHE A 1 182 ? 11.332 -5.912 17.703 1.00 81.19 182 PHE A O 1
ATOM 1428 N N . LEU A 1 183 ? 9.361 -6.897 18.133 1.00 68.25 183 LEU A N 1
ATOM 1429 C CA . LEU A 1 183 ? 9.448 -6.746 19.591 1.00 68.25 183 LEU A CA 1
ATOM 1430 C C . LEU A 1 183 ? 10.440 -7.727 20.234 1.00 68.25 183 LEU A C 1
ATOM 1432 O O . LEU A 1 183 ? 10.956 -7.455 21.311 1.00 68.25 183 LEU A O 1
ATOM 1436 N N . ARG A 1 184 ? 10.759 -8.851 19.575 1.00 65.19 184 ARG A N 1
ATOM 1437 C CA . ARG A 1 184 ? 11.711 -9.844 20.108 1.00 65.19 184 ARG A CA 1
ATOM 1438 C C . ARG A 1 184 ? 13.157 -9.357 20.112 1.00 65.19 184 ARG A C 1
ATOM 1440 O O . ARG A 1 184 ? 13.952 -9.855 20.899 1.00 65.19 184 ARG A O 1
ATOM 1447 N N . TYR A 1 185 ? 13.503 -8.416 19.238 1.00 57.72 185 TYR A N 1
ATOM 1448 C CA . TYR A 1 185 ? 14.862 -7.881 19.139 1.00 57.72 185 TYR A CA 1
ATOM 1449 C C . TYR A 1 185 ? 15.084 -6.613 19.978 1.00 57.72 185 TYR A C 1
ATOM 1451 O O . TYR A 1 185 ? 16.204 -6.109 20.012 1.00 57.72 185 TYR A O 1
ATOM 1459 N N . LYS A 1 186 ? 14.056 -6.093 20.665 1.00 61.69 186 LYS A N 1
ATOM 1460 C CA . LYS A 1 186 ? 14.119 -4.808 21.37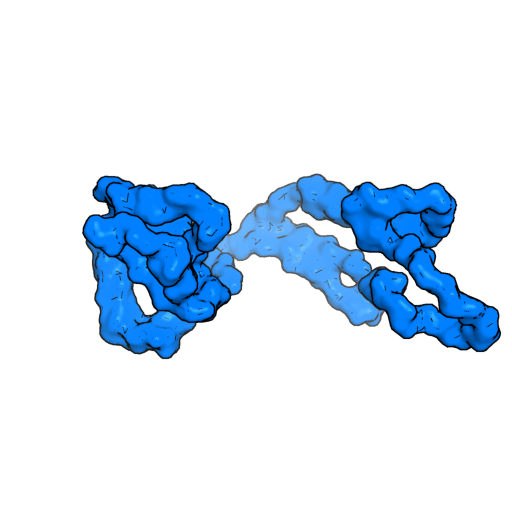7 1.00 61.69 186 LYS A CA 1
ATOM 1461 C C . LYS A 1 186 ? 13.700 -4.967 22.842 1.00 61.69 186 LYS A C 1
ATOM 1463 O O . LYS A 1 186 ? 12.578 -4.659 23.225 1.00 61.69 186 LYS A O 1
ATOM 1468 N N . ASN A 1 187 ? 14.643 -5.427 23.666 1.00 51.97 187 ASN A N 1
ATOM 1469 C CA . ASN A 1 187 ? 14.503 -5.679 25.112 1.00 51.97 187 ASN A CA 1
ATOM 1470 C C . ASN A 1 187 ? 14.318 -4.409 25.987 1.00 51.97 187 ASN A C 1
ATOM 1472 O O . ASN A 1 187 ? 14.626 -4.452 27.173 1.00 51.97 187 ASN A O 1
ATOM 1476 N N . GLN A 1 188 ? 13.874 -3.273 25.435 1.00 52.41 188 GLN A N 1
ATOM 1477 C CA . GLN A 1 188 ? 13.767 -1.991 26.160 1.00 52.41 188 GLN A CA 1
ATOM 1478 C C . GLN A 1 188 ? 12.327 -1.489 26.373 1.00 52.41 188 GLN A C 1
ATOM 1480 O O . GLN A 1 188 ? 12.146 -0.397 26.897 1.00 52.41 188 GLN A O 1
ATOM 1485 N N . PHE A 1 189 ? 11.301 -2.277 26.034 1.00 47.34 189 PHE A N 1
ATOM 1486 C CA . PHE A 1 189 ? 9.929 -2.019 26.492 1.00 47.34 189 PHE A CA 1
ATOM 1487 C C . PHE A 1 189 ? 9.674 -2.738 27.826 1.00 47.34 189 PHE A C 1
ATOM 1489 O O . PHE A 1 189 ? 9.113 -3.835 27.849 1.00 47.34 189 PHE A O 1
ATOM 1496 N N . GLN A 1 190 ? 10.117 -2.132 28.926 1.00 40.38 190 GLN A N 1
ATOM 1497 C CA . GLN A 1 190 ? 9.576 -2.366 30.268 1.00 40.38 190 GLN A CA 1
ATOM 1498 C C . GLN A 1 190 ? 9.087 -1.042 30.839 1.00 40.38 190 GLN A C 1
ATOM 1500 O O . GLN A 1 190 ? 9.789 -0.029 30.624 1.00 40.38 190 GLN A O 1
#

pLDDT: mean 82.17, std 17.38, range [34.97, 98.12]

Secondary structure (DSSP, 8-state):
-TTTSSTT-S---S-----S----HHHHHTT-PPTT--HHHHHHHHHHHHHHHHHHHSPPPPTTT-EEEE-SS-TTT-PPEEEEPPPTTSPPP-SS-TTHHHHHHHHHHHHHHHHHHHTT-EEEEEES-HHHHHHHHHHHHHHTTT----S-EESS--TTSTTGGGGGG-SS-EEEEEETTTGGG-TT--

Foldseek 3Di:
DVVVQPPPPDDDDPDDDDDPDDPGLVCVVVPNDDPPRDPVSVVVVVVVVVLVVCVVPDDDADAPPDKDWADPDPCVVDGTDIGHFHHPVDDGDDPADLCLLCVVVNDVRLVVVLVCQVVLAAAEAEDQDLVSQLRNQVSSQSVPPPDHRDDEEASEQDLPDPPSVVVSVDPGGYHHYYYPCNVVVDPPPD

Radius of gyration: 24.02 Å; Cα contacts (8 Å, |Δi|>4): 193; chains: 1; bounding box: 54×40×63 Å